Protein AF-A0A938CEK5-F1 (afdb_monomer_lite)

pLDDT: mean 87.14, std 8.1, range [53.53, 96.19]

Radius of gyration: 19.69 Å; chains: 1; bounding box: 46×51×54 Å

Foldseek 3Di:
DDPVVVVVVVVVVLVVLLCVCVVCVDLVVLVVLLVVLVVLLLVLVQCLCCVQQVAHQPLSVLLVLQLVLQLLCCCPVVVDANVVSNVVSVVRSLVVLLVLLLVQVVDPRVSNRVSSNVSNVVSLCCLQPVCVRQVHPVGHPPRDDHCFDQDPNDTQHCPDSSSVSVVSNVVSVVSNVVSVVCCPDPLVVLSNVCNVPVVVSVVVVDPSSVSSSD

Secondary structure (DSSP, 8-state):
--HHHHHHHHHHHHHHHHHHHHH---HHHHHHHHHHHHHHHHHHHHHHIIIII----TTHHHHHHHHHHHHHHHHHTS---HHHHHHHHHHHHHHHHHHHHHHHTTS-HHHHHHHHHHHHHHHHHHHHH-HHHH-GGG--TTPPPPPPEEETTEEE---SHHHHHHHHHHHHHHHHHHHHHHHHSHHHHHHHHHHH-HHHHHHTT--HHHHHH-

Structure (mmCIF, N/CA/C/O backbone):
data_AF-A0A938CEK5-F1
#
_entry.id   AF-A0A938CEK5-F1
#
loop_
_atom_site.group_PDB
_atom_site.id
_atom_site.type_symbol
_atom_site.label_atom_id
_atom_site.label_alt_id
_atom_site.label_comp_id
_atom_site.label_asym_id
_atom_site.label_entity_id
_atom_site.label_seq_id
_atom_site.pdbx_PDB_ins_code
_atom_site.Cartn_x
_atom_site.Cartn_y
_atom_site.Cartn_z
_atom_site.occupancy
_atom_site.B_iso_or_equiv
_atom_site.auth_seq_id
_atom_site.auth_comp_i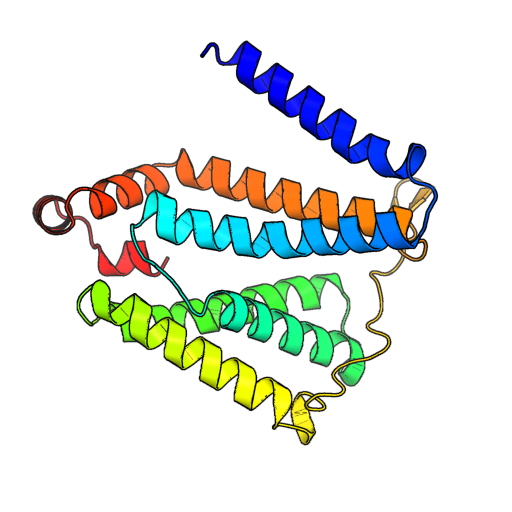d
_atom_site.auth_asym_id
_atom_site.auth_atom_id
_atom_site.pdbx_PDB_model_num
ATOM 1 N N . MET A 1 1 ? 3.282 23.982 16.405 1.00 53.53 1 MET A N 1
ATOM 2 C CA . MET A 1 1 ? 4.095 24.253 15.196 1.00 53.53 1 MET A CA 1
ATOM 3 C C . MET A 1 1 ? 3.208 24.945 14.178 1.00 53.53 1 MET A C 1
ATOM 5 O O . MET A 1 1 ? 2.142 24.415 13.892 1.00 53.53 1 MET A O 1
ATOM 9 N N . SER A 1 2 ? 3.561 26.149 13.719 1.00 61.66 2 SER A N 1
ATOM 10 C CA . SER A 1 2 ? 2.687 26.921 12.825 1.00 61.66 2 SER A CA 1
ATOM 11 C C . SER A 1 2 ? 2.418 26.133 11.537 1.00 61.66 2 SER A C 1
ATOM 13 O O . SER A 1 2 ? 3.322 25.519 10.971 1.00 61.66 2 SER A O 1
ATOM 15 N N . SER A 1 3 ? 1.165 26.125 11.076 1.00 75.69 3 SER A N 1
ATOM 16 C CA . SER A 1 3 ? 0.731 25.399 9.869 1.00 75.69 3 SER A CA 1
ATOM 17 C C . SER A 1 3 ? 1.584 25.728 8.637 1.00 75.69 3 SER A C 1
ATOM 19 O O . SER A 1 3 ? 1.801 24.872 7.784 1.00 75.69 3 SER A O 1
ATOM 21 N N . ARG A 1 4 ? 2.139 26.945 8.592 1.00 77.44 4 ARG A N 1
ATOM 22 C CA . ARG A 1 4 ? 3.068 27.413 7.557 1.00 77.44 4 ARG A CA 1
ATOM 23 C C . ARG A 1 4 ? 4.423 26.701 7.596 1.00 77.44 4 ARG A C 1
ATOM 25 O O . ARG A 1 4 ? 4.908 26.309 6.544 1.00 77.44 4 ARG A O 1
ATOM 32 N N . LEU A 1 5 ? 5.010 26.477 8.776 1.00 82.06 5 LEU A N 1
ATOM 33 C CA . LEU A 1 5 ? 6.286 25.755 8.906 1.00 82.06 5 LEU A CA 1
ATOM 34 C C . LEU A 1 5 ? 6.155 24.291 8.469 1.00 82.06 5 LEU A C 1
ATOM 36 O O . LEU A 1 5 ? 7.034 23.774 7.789 1.00 82.06 5 LEU A O 1
ATOM 40 N N . ALA A 1 6 ? 5.037 23.644 8.808 1.00 81.69 6 AL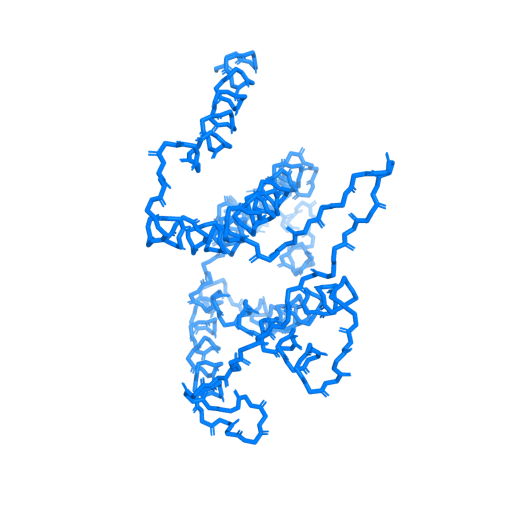A A N 1
ATOM 41 C CA . ALA A 1 6 ? 4.762 22.275 8.374 1.00 81.69 6 ALA A CA 1
ATOM 42 C C . ALA A 1 6 ? 4.580 22.176 6.849 1.00 81.69 6 ALA A C 1
ATOM 44 O O . ALA A 1 6 ? 5.095 21.250 6.228 1.00 81.69 6 ALA A O 1
ATOM 45 N N . LEU A 1 7 ? 3.892 23.151 6.243 1.00 82.25 7 LEU A N 1
ATOM 46 C CA . LEU A 1 7 ? 3.725 23.222 4.791 1.00 82.25 7 LEU A CA 1
ATOM 47 C C . LEU A 1 7 ? 5.073 23.412 4.082 1.00 82.25 7 LEU A C 1
ATOM 49 O O . LEU A 1 7 ? 5.369 22.694 3.133 1.00 82.25 7 LEU A O 1
ATOM 53 N N . ILE A 1 8 ? 5.903 24.340 4.565 1.00 83.75 8 ILE A N 1
ATOM 54 C CA . ILE A 1 8 ? 7.232 24.602 3.996 1.00 83.75 8 ILE A CA 1
ATOM 55 C C . ILE A 1 8 ? 8.107 23.349 4.097 1.00 83.75 8 ILE A C 1
ATOM 57 O O . ILE A 1 8 ? 8.701 22.946 3.102 1.00 83.75 8 ILE A O 1
ATOM 61 N N . ALA A 1 9 ? 8.138 22.688 5.257 1.00 85.12 9 ALA A N 1
ATOM 62 C CA . ALA A 1 9 ? 8.894 21.452 5.435 1.00 85.12 9 ALA A CA 1
ATOM 63 C C . ALA A 1 9 ? 8.427 20.340 4.478 1.00 85.12 9 ALA A C 1
ATOM 65 O O . ALA A 1 9 ? 9.259 19.659 3.884 1.00 85.12 9 ALA A O 1
ATOM 66 N N . ALA A 1 10 ? 7.113 20.189 4.276 1.00 84.06 10 ALA A N 1
ATOM 67 C CA . ALA A 1 10 ? 6.562 19.211 3.340 1.00 84.06 10 ALA A CA 1
ATOM 68 C C . ALA A 1 10 ? 6.955 19.518 1.885 1.00 84.06 10 ALA A C 1
ATOM 70 O O . ALA A 1 10 ? 7.407 18.626 1.174 1.00 84.06 10 ALA A O 1
ATOM 71 N N . VAL A 1 11 ? 6.842 20.778 1.451 1.00 86.25 11 VAL A N 1
ATOM 72 C CA . VAL A 1 11 ? 7.231 21.195 0.093 1.00 86.25 11 VAL A CA 1
ATOM 73 C C . VAL A 1 11 ? 8.727 20.984 -0.138 1.00 86.25 11 VAL A C 1
ATOM 75 O O . VAL A 1 11 ? 9.115 20.455 -1.179 1.00 86.25 11 VAL A O 1
ATOM 78 N N . VAL A 1 12 ? 9.570 21.333 0.837 1.00 88.25 12 VAL A N 1
ATOM 79 C CA . VAL A 1 12 ? 11.018 21.103 0.759 1.00 88.25 12 VAL A CA 1
ATOM 80 C C . VAL A 1 12 ? 11.318 19.609 0.666 1.00 88.25 12 VAL A C 1
ATOM 82 O O . VAL A 1 12 ? 12.044 19.202 -0.235 1.00 88.25 12 VAL A O 1
ATOM 85 N N . ALA A 1 13 ? 10.714 18.777 1.519 1.00 86.50 13 ALA A N 1
ATOM 86 C CA . ALA A 1 13 ? 10.916 17.329 1.488 1.00 86.50 13 ALA A CA 1
ATOM 87 C C . ALA A 1 13 ? 10.522 16.718 0.134 1.00 86.50 13 ALA A C 1
ATOM 89 O O . ALA A 1 13 ? 11.286 15.941 -0.435 1.00 86.50 13 ALA A O 1
ATOM 90 N N . ILE A 1 14 ? 9.371 17.119 -0.418 1.00 87.19 14 ILE A N 1
ATOM 91 C CA . ILE A 1 14 ? 8.911 16.678 -1.742 1.00 87.19 14 ILE A CA 1
ATOM 92 C C . ILE A 1 14 ? 9.913 17.099 -2.817 1.00 87.19 14 ILE A C 1
ATOM 94 O O . ILE A 1 14 ? 10.334 16.277 -3.624 1.00 87.19 14 ILE A O 1
ATOM 98 N N . THR A 1 15 ? 10.343 18.359 -2.809 1.00 85.12 15 THR A N 1
ATOM 99 C CA . THR A 1 15 ? 11.288 18.881 -3.808 1.00 85.12 15 THR A CA 1
ATOM 100 C C . THR A 1 15 ? 12.627 18.141 -3.752 1.00 85.12 15 THR A C 1
ATOM 102 O O . THR A 1 15 ? 13.186 17.779 -4.788 1.00 85.12 15 THR A O 1
ATOM 105 N N . VAL A 1 16 ? 13.112 17.834 -2.546 1.00 87.00 16 VAL A N 1
ATOM 106 C CA . VAL A 1 16 ? 14.323 17.028 -2.354 1.00 87.00 16 VAL A CA 1
ATOM 107 C C . VAL A 1 16 ? 14.124 15.625 -2.931 1.00 87.00 16 VAL A C 1
ATOM 109 O O . VAL A 1 16 ? 14.915 15.209 -3.770 1.00 87.00 16 VAL A O 1
ATOM 112 N N . LEU A 1 17 ? 13.035 14.932 -2.587 1.00 85.75 17 LEU A N 1
ATOM 113 C CA . LEU A 1 17 ? 12.736 13.583 -3.090 1.00 85.75 17 LEU A CA 1
ATOM 114 C C . LEU A 1 17 ? 12.665 13.514 -4.624 1.00 85.75 17 LEU A C 1
ATOM 116 O O . LEU A 1 17 ? 13.231 12.604 -5.224 1.00 85.75 17 LEU A O 1
ATOM 120 N N . TYR A 1 18 ? 12.038 14.493 -5.280 1.00 86.19 18 TYR A N 1
ATOM 121 C CA . TYR A 1 18 ? 11.958 14.527 -6.747 1.00 86.19 18 TYR A CA 1
ATOM 122 C C . TYR A 1 18 ? 13.288 14.851 -7.435 1.00 86.19 18 TYR A C 1
ATOM 124 O O . TYR A 1 18 ? 13.486 14.484 -8.596 1.00 86.19 18 TYR A O 1
ATOM 132 N N . SER A 1 19 ? 14.202 15.528 -6.746 1.00 84.50 19 SER A N 1
ATOM 133 C CA . SER A 1 19 ? 15.513 15.861 -7.305 1.00 84.50 19 SER A CA 1
ATOM 134 C C . SER A 1 19 ? 16.550 14.747 -7.120 1.00 84.50 19 SER A C 1
ATOM 136 O O . SER A 1 19 ? 17.547 14.740 -7.836 1.00 84.50 19 SER A O 1
ATOM 138 N N . LEU A 1 20 ? 16.298 13.755 -6.254 1.00 82.94 20 LEU A N 1
ATOM 139 C CA . LEU A 1 20 ? 17.219 12.637 -5.995 1.00 82.94 20 LEU A CA 1
ATOM 140 C C . LEU A 1 20 ? 17.733 11.921 -7.260 1.00 82.94 20 LEU A C 1
ATOM 142 O O . LEU A 1 20 ? 18.942 11.700 -7.338 1.00 82.94 20 LEU A O 1
ATOM 146 N N . PRO A 1 21 ? 16.908 11.603 -8.281 1.00 82.62 21 PRO A N 1
ATOM 147 C CA . PRO A 1 21 ? 17.407 10.936 -9.484 1.00 82.62 21 PRO A CA 1
ATOM 148 C C . PRO A 1 21 ? 18.397 11.763 -10.305 1.00 82.62 21 PRO A C 1
ATOM 150 O O . PRO A 1 21 ? 19.191 11.190 -11.044 1.00 82.62 21 PRO A O 1
ATOM 153 N N . ALA A 1 22 ? 18.371 13.094 -10.181 1.00 80.94 22 ALA A N 1
ATOM 154 C CA . ALA A 1 22 ? 19.326 13.964 -10.861 1.00 80.94 22 ALA A CA 1
ATOM 155 C C . ALA A 1 22 ? 20.721 13.915 -10.212 1.00 80.94 22 ALA A C 1
ATOM 157 O O . ALA A 1 22 ? 21.718 14.151 -10.888 1.00 80.94 22 ALA A O 1
ATOM 158 N N . PHE A 1 23 ? 20.794 13.589 -8.917 1.00 76.94 23 PHE A N 1
ATOM 159 C CA . PHE A 1 23 ? 22.042 13.530 -8.149 1.00 76.94 23 PHE A CA 1
ATOM 160 C C . PHE A 1 23 ? 22.569 12.103 -7.938 1.00 76.94 23 PHE A C 1
ATOM 162 O O . PHE A 1 23 ? 23.742 11.931 -7.617 1.00 76.94 23 PHE A O 1
ATOM 169 N N . ALA A 1 24 ? 21.730 11.084 -8.137 1.00 69.94 24 ALA A N 1
ATOM 170 C CA . ALA A 1 24 ? 22.085 9.672 -8.031 1.00 69.94 24 ALA A CA 1
ATOM 171 C C . ALA A 1 24 ? 21.931 8.963 -9.394 1.00 69.94 24 ALA A C 1
ATOM 173 O O . ALA A 1 24 ? 20.944 8.257 -9.606 1.00 69.94 24 ALA A O 1
ATOM 174 N N . PRO A 1 25 ? 22.890 9.131 -10.329 1.00 71.31 25 PRO A N 1
ATOM 175 C CA . PRO A 1 25 ? 22.845 8.472 -11.636 1.00 71.31 25 PRO A CA 1
ATOM 176 C C . PRO A 1 25 ? 23.066 6.954 -11.550 1.00 71.31 25 PRO A C 1
ATOM 178 O O . PRO A 1 25 ? 22.816 6.243 -12.522 1.00 71.31 25 PRO A O 1
ATOM 181 N N . ASP A 1 26 ? 23.537 6.457 -10.404 1.00 86.06 26 ASP A N 1
ATOM 182 C CA . ASP A 1 26 ? 23.779 5.041 -10.170 1.00 86.06 26 ASP A CA 1
ATOM 183 C C . ASP A 1 26 ? 22.455 4.233 -10.194 1.00 86.06 26 ASP A C 1
ATOM 185 O O . ASP A 1 26 ? 21.558 4.470 -9.371 1.00 86.06 26 ASP A O 1
ATOM 189 N N . PRO A 1 27 ? 22.303 3.259 -11.117 1.00 85.12 27 PRO A N 1
ATOM 190 C CA . PRO A 1 27 ? 21.077 2.471 -11.239 1.00 85.12 27 PRO A CA 1
ATOM 191 C C . PRO A 1 27 ? 20.736 1.642 -9.996 1.00 85.12 27 PRO A C 1
ATOM 193 O O . PRO A 1 27 ? 19.558 1.380 -9.747 1.00 85.12 27 PRO A O 1
ATOM 196 N N . TYR A 1 28 ? 21.735 1.226 -9.216 1.00 88.50 28 TYR A N 1
ATOM 197 C CA . TYR A 1 28 ? 21.523 0.483 -7.980 1.00 88.50 28 TYR A CA 1
ATOM 198 C C . TYR A 1 28 ? 20.919 1.390 -6.904 1.00 88.50 28 TYR A C 1
ATOM 200 O O . TYR A 1 28 ? 19.914 1.019 -6.297 1.00 88.50 28 TYR A O 1
ATOM 208 N N . VAL A 1 29 ? 21.435 2.611 -6.732 1.00 88.38 29 VAL A N 1
ATOM 209 C CA . VAL A 1 29 ? 20.852 3.589 -5.794 1.00 88.38 29 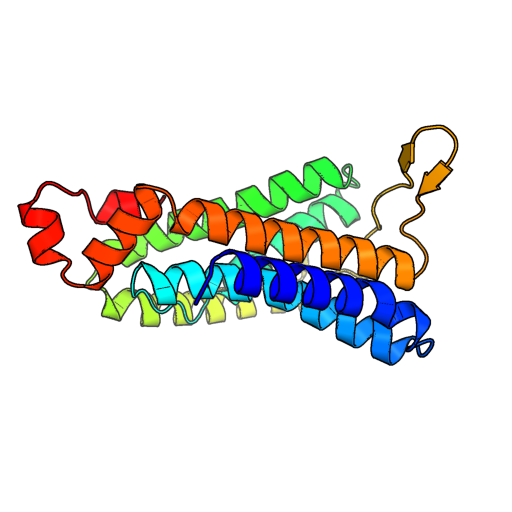VAL A CA 1
ATOM 210 C C . VAL A 1 29 ? 19.402 3.903 -6.167 1.00 88.38 29 VAL A C 1
ATOM 212 O O . VAL A 1 29 ? 18.523 3.877 -5.304 1.00 88.38 29 VAL A O 1
ATOM 215 N N . LEU A 1 30 ? 19.116 4.121 -7.454 1.00 87.69 30 LEU A N 1
ATOM 216 C CA . LEU A 1 30 ? 17.745 4.324 -7.933 1.00 87.69 30 LEU A CA 1
ATOM 217 C C . LEU A 1 30 ? 16.841 3.120 -7.653 1.00 87.69 30 LEU A C 1
ATOM 219 O O . LEU A 1 30 ? 15.693 3.295 -7.248 1.00 87.69 30 LEU A O 1
ATOM 223 N N . HIS A 1 31 ? 17.342 1.899 -7.839 1.00 88.75 31 HIS A N 1
ATOM 224 C CA . HIS A 1 31 ? 16.582 0.691 -7.536 1.00 88.75 31 HIS A CA 1
ATOM 225 C C . HIS A 1 31 ? 16.255 0.576 -6.040 1.00 88.75 31 HIS A C 1
ATOM 227 O O . HIS A 1 31 ? 15.106 0.314 -5.682 1.00 88.75 31 HIS A O 1
ATOM 233 N N . VAL A 1 32 ? 17.225 0.844 -5.163 1.00 91.38 32 VAL A N 1
ATOM 234 C CA . VAL A 1 32 ? 17.012 0.867 -3.708 1.00 91.38 32 VAL A CA 1
ATOM 235 C C . VAL A 1 32 ? 15.974 1.926 -3.324 1.00 91.38 32 VAL A C 1
ATOM 237 O O . VAL A 1 32 ? 15.093 1.654 -2.511 1.00 91.38 32 VAL A O 1
ATOM 240 N N . LEU A 1 33 ? 16.012 3.107 -3.945 1.00 90.56 33 LEU A N 1
ATOM 241 C CA . LEU A 1 33 ? 15.020 4.159 -3.717 1.00 90.56 33 LEU A CA 1
ATOM 242 C C . LEU A 1 33 ? 13.610 3.756 -4.179 1.00 90.56 33 LEU A C 1
ATOM 244 O O . LEU A 1 33 ? 12.631 4.061 -3.495 1.00 90.56 33 LEU A O 1
ATOM 248 N N . VAL A 1 34 ? 13.491 3.045 -5.304 1.00 90.81 34 VAL A N 1
ATOM 249 C CA . VAL A 1 34 ? 12.218 2.462 -5.757 1.00 90.81 34 VAL A CA 1
ATOM 250 C C . VAL A 1 34 ? 11.687 1.465 -4.728 1.00 90.81 34 VAL A C 1
ATOM 252 O O . VAL A 1 34 ? 10.517 1.551 -4.355 1.00 90.81 34 VAL A O 1
ATOM 255 N N . LEU A 1 35 ? 12.532 0.552 -4.239 1.00 92.69 35 LEU A N 1
ATOM 256 C CA . LEU A 1 35 ? 12.149 -0.410 -3.202 1.00 92.69 35 LEU A CA 1
ATOM 257 C C . LEU A 1 35 ? 11.707 0.300 -1.921 1.00 92.69 35 LEU A C 1
ATOM 259 O O . LEU A 1 35 ? 10.672 -0.047 -1.359 1.00 92.69 35 LEU A O 1
ATOM 263 N N . ALA A 1 36 ? 12.434 1.332 -1.492 1.00 93.06 36 ALA A N 1
ATOM 264 C CA . ALA A 1 36 ? 12.055 2.132 -0.334 1.00 93.06 36 ALA A CA 1
ATOM 265 C C . ALA A 1 36 ? 10.657 2.745 -0.512 1.00 93.06 36 ALA A C 1
ATOM 267 O O . ALA A 1 36 ? 9.812 2.602 0.369 1.00 93.06 36 ALA A O 1
ATOM 268 N N . CYS A 1 37 ? 10.370 3.351 -1.669 1.00 92.19 37 CYS A N 1
ATOM 269 C CA . CYS A 1 37 ? 9.046 3.912 -1.953 1.00 92.19 37 CYS A CA 1
ATOM 270 C C . CYS A 1 37 ? 7.948 2.834 -1.987 1.00 92.19 37 CYS A C 1
ATOM 272 O O . CYS A 1 37 ? 6.847 3.075 -1.494 1.00 92.19 37 CYS A O 1
ATOM 274 N N . LEU A 1 38 ? 8.243 1.635 -2.506 1.00 93.31 38 LEU A N 1
ATOM 275 C CA . LEU A 1 38 ? 7.313 0.502 -2.474 1.00 93.31 38 LEU A CA 1
ATOM 276 C C . LEU A 1 38 ? 6.996 0.057 -1.043 1.00 93.31 38 LEU A C 1
ATOM 278 O O . LEU A 1 38 ? 5.834 -0.203 -0.753 1.00 93.31 38 LEU A O 1
ATOM 282 N N . TYR A 1 39 ? 7.987 0.006 -0.147 1.00 94.31 39 TYR A N 1
ATOM 283 C CA . TYR A 1 39 ? 7.784 -0.361 1.260 1.00 94.31 39 TYR A CA 1
ATOM 284 C C . TYR A 1 39 ? 7.110 0.738 2.092 1.00 94.31 39 TYR A C 1
ATOM 286 O O . TYR A 1 39 ? 6.442 0.425 3.078 1.00 94.31 39 TYR A O 1
ATOM 294 N N . VAL A 1 40 ? 7.212 2.011 1.694 1.00 94.44 40 VAL A N 1
ATOM 295 C CA . VAL A 1 40 ? 6.481 3.110 2.349 1.00 94.44 40 VAL A CA 1
ATOM 296 C C . VAL A 1 40 ? 4.968 2.899 2.259 1.00 94.44 40 VAL A C 1
ATOM 298 O O . VAL A 1 40 ? 4.270 3.155 3.232 1.00 94.44 40 VAL A O 1
ATOM 301 N N . ILE A 1 41 ? 4.450 2.383 1.142 1.00 94.19 41 ILE A N 1
ATOM 302 C CA . ILE A 1 41 ? 3.006 2.171 0.939 1.00 94.19 41 ILE A CA 1
ATOM 303 C C . ILE A 1 41 ? 2.386 1.271 2.035 1.00 94.19 41 ILE A C 1
ATOM 305 O O . ILE A 1 41 ? 1.493 1.739 2.746 1.00 94.19 41 ILE A O 1
ATOM 309 N N . PRO A 1 42 ? 2.847 0.020 2.250 1.00 94.50 42 PRO A N 1
ATOM 310 C CA . PRO A 1 42 ? 2.356 -0.808 3.347 1.00 94.50 42 PRO A CA 1
ATOM 311 C C . PRO A 1 42 ? 2.786 -0.277 4.722 1.00 94.50 42 PRO A C 1
ATOM 313 O O . PRO A 1 42 ? 2.061 -0.471 5.690 1.00 94.50 42 PRO A O 1
ATOM 316 N N . ALA A 1 43 ? 3.912 0.433 4.849 1.00 94.88 43 ALA A N 1
ATOM 317 C CA . ALA A 1 43 ? 4.290 1.044 6.127 1.00 94.88 43 ALA A CA 1
ATOM 318 C C . ALA A 1 43 ? 3.291 2.128 6.576 1.00 94.88 43 ALA A C 1
ATOM 320 O O . ALA A 1 43 ? 2.960 2.207 7.757 1.00 94.88 43 ALA A O 1
ATOM 321 N N . VAL A 1 44 ? 2.768 2.926 5.641 1.00 94.50 44 VAL A N 1
ATOM 322 C CA . VAL A 1 44 ? 1.695 3.903 5.883 1.00 94.50 44 VAL A CA 1
ATOM 323 C C . VAL A 1 44 ? 0.402 3.176 6.274 1.00 94.50 44 VAL A C 1
ATOM 325 O O . VAL A 1 44 ? -0.222 3.527 7.271 1.00 94.50 44 VAL A O 1
ATOM 328 N N . GLY A 1 45 ? 0.039 2.092 5.580 1.00 92.94 45 GLY A N 1
ATOM 329 C CA . GLY A 1 45 ? -1.099 1.248 5.973 1.00 92.94 45 GLY A CA 1
ATOM 330 C C . GLY A 1 45 ? -0.970 0.692 7.399 1.00 92.94 45 GLY A C 1
ATOM 331 O O . GLY A 1 45 ? -1.895 0.802 8.207 1.00 92.94 45 GLY A O 1
ATOM 332 N N . LEU A 1 46 ? 0.206 0.170 7.749 1.00 93.62 46 LEU A N 1
ATOM 333 C CA . LEU A 1 46 ? 0.505 -0.320 9.092 1.00 93.62 46 LEU A CA 1
ATOM 334 C C . LEU A 1 46 ? 0.469 0.803 10.135 1.00 93.62 46 LEU A C 1
ATOM 336 O O . LEU A 1 46 ? -0.053 0.598 11.230 1.00 93.62 46 LEU A O 1
ATOM 340 N N . ASN A 1 47 ? 0.986 1.988 9.806 1.00 93.75 47 ASN A N 1
ATOM 341 C CA . ASN A 1 47 ? 0.919 3.161 10.672 1.00 93.75 47 ASN A CA 1
ATOM 342 C C . ASN A 1 47 ? -0.530 3.597 10.921 1.00 93.75 47 ASN A C 1
ATOM 344 O O . ASN A 1 47 ? -0.855 3.987 12.039 1.00 93.75 47 ASN A O 1
ATOM 348 N N . LEU A 1 48 ? -1.416 3.489 9.929 1.00 91.75 48 LEU A N 1
ATOM 349 C CA . LEU A 1 48 ? -2.834 3.770 10.130 1.00 91.75 48 LEU A CA 1
ATOM 350 C C . LEU A 1 48 ? -3.448 2.817 11.172 1.00 91.75 48 LEU A C 1
ATOM 352 O O . LEU A 1 48 ? -4.094 3.266 12.119 1.00 91.75 48 LEU A O 1
ATOM 356 N N . MET A 1 49 ? -3.178 1.512 11.057 1.00 90.25 49 MET A N 1
ATOM 357 C CA . MET A 1 49 ? -3.672 0.511 12.014 1.00 90.25 49 MET A CA 1
ATOM 358 C C . MET A 1 49 ? -3.059 0.703 13.409 1.00 90.25 49 MET A C 1
ATOM 360 O O . MET A 1 49 ? -3.761 0.907 14.398 1.00 90.25 49 MET A O 1
ATOM 364 N N . LEU A 1 50 ? -1.733 0.707 13.508 1.00 91.12 50 LEU A N 1
ATOM 365 C CA . LEU A 1 50 ? -1.043 0.777 14.792 1.00 91.12 50 LEU A CA 1
ATOM 366 C C . LEU A 1 50 ? -1.207 2.147 15.462 1.00 91.12 50 LEU A C 1
ATOM 368 O O . LEU A 1 50 ? -1.494 2.249 16.656 1.00 91.12 50 LEU A O 1
ATOM 372 N N . GLY A 1 51 ? -1.012 3.207 14.683 1.00 88.75 51 GLY A N 1
ATOM 373 C CA . GLY A 1 51 ? -0.971 4.586 15.146 1.00 88.75 51 GLY A CA 1
ATOM 374 C C . GLY A 1 51 ? -2.343 5.175 15.453 1.00 88.75 51 GLY A C 1
ATOM 375 O O . GLY A 1 51 ? -2.426 6.056 16.306 1.00 88.75 51 GLY A O 1
ATOM 376 N N . TYR A 1 52 ? -3.426 4.696 14.837 1.00 88.69 52 TYR A N 1
ATOM 377 C CA . TYR A 1 52 ? -4.750 5.290 15.053 1.00 88.69 52 TYR A CA 1
ATOM 378 C C . TYR A 1 52 ? -5.759 4.332 15.659 1.00 88.69 52 TYR A C 1
ATOM 380 O O . TYR A 1 52 ? -6.548 4.793 16.469 1.00 88.69 52 TYR A O 1
ATOM 388 N N . THR A 1 53 ? -5.707 3.028 15.375 1.00 86.25 53 THR A N 1
ATOM 389 C CA . THR A 1 53 ? -6.644 2.057 15.975 1.00 86.25 53 THR A CA 1
ATOM 390 C C . THR A 1 53 ? -6.053 1.308 17.171 1.00 86.25 53 THR A C 1
ATOM 392 O O . THR A 1 53 ? -6.794 0.748 17.976 1.00 86.25 53 THR A O 1
ATOM 395 N N . GLY A 1 54 ? -4.721 1.311 17.319 1.00 86.88 54 GLY A N 1
ATOM 396 C CA . GLY A 1 54 ? -4.011 0.557 18.357 1.00 86.88 54 GLY A CA 1
ATOM 397 C C . GLY A 1 54 ? -3.864 -0.935 18.041 1.00 86.88 54 GLY A C 1
ATOM 398 O O . GLY A 1 54 ? -3.431 -1.701 18.902 1.00 86.88 54 GLY A O 1
ATOM 399 N N . LEU A 1 55 ? -4.213 -1.360 16.823 1.00 88.56 55 LEU A N 1
ATOM 400 C CA . LEU A 1 55 ? -4.087 -2.745 16.380 1.00 88.56 55 LEU A CA 1
ATOM 401 C C . LEU A 1 55 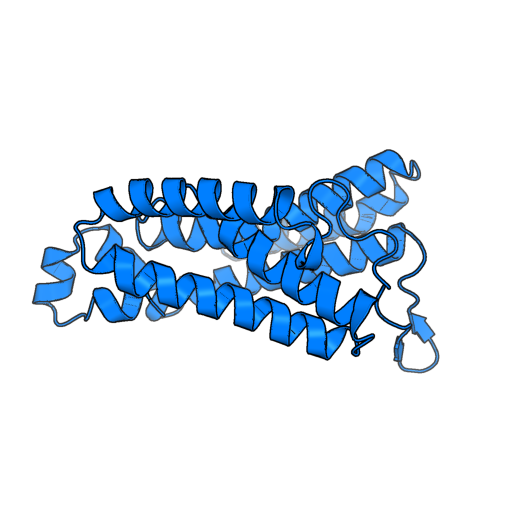? -2.693 -3.004 15.809 1.00 88.56 55 LEU A C 1
ATOM 403 O O . LEU A 1 55 ? -2.283 -2.404 14.817 1.00 88.56 55 LEU A O 1
ATOM 407 N N . VAL A 1 56 ? -1.978 -3.955 16.406 1.00 90.00 56 VAL A N 1
ATOM 408 C CA . VAL A 1 56 ? -0.688 -4.426 15.891 1.00 90.00 56 VAL A CA 1
ATOM 409 C C . VAL A 1 56 ? -0.939 -5.567 14.903 1.00 90.00 56 VAL A C 1
ATOM 411 O O . VAL A 1 56 ? -1.389 -6.638 15.304 1.00 90.00 56 VAL A O 1
ATOM 414 N N . SER A 1 57 ? -0.636 -5.356 13.619 1.00 90.81 57 SER A N 1
ATOM 415 C CA . SER A 1 57 ? -0.680 -6.403 12.587 1.00 90.81 57 SER A CA 1
ATOM 416 C C . SER A 1 57 ? 0.730 -6.889 12.256 1.00 90.81 57 SER A C 1
ATOM 418 O O . SER A 1 57 ? 1.467 -6.194 11.558 1.00 90.81 57 SER A O 1
ATOM 420 N N . LEU A 1 58 ? 1.093 -8.102 12.680 1.00 91.31 58 LEU A N 1
ATOM 421 C CA . LEU A 1 58 ? 2.403 -8.689 12.356 1.00 91.31 58 LEU A CA 1
ATOM 422 C C . LEU A 1 58 ? 2.448 -9.333 10.961 1.00 91.31 58 LEU A C 1
ATOM 424 O O . LEU A 1 58 ? 3.521 -9.520 10.400 1.00 91.31 58 LEU A O 1
ATOM 428 N N . GLY A 1 59 ? 1.289 -9.625 10.369 1.00 90.94 59 GLY A N 1
ATOM 429 C CA . GLY A 1 59 ? 1.171 -10.199 9.023 1.00 90.94 59 GLY A CA 1
ATOM 430 C C . GLY A 1 59 ? 0.925 -9.188 7.912 1.00 90.94 59 GLY A C 1
ATOM 431 O O . GLY A 1 59 ? 0.404 -9.573 6.871 1.00 90.94 59 GLY A O 1
ATOM 432 N N . HIS A 1 60 ? 1.228 -7.901 8.118 1.00 93.56 60 HIS A N 1
ATOM 433 C CA . HIS A 1 60 ? 0.789 -6.840 7.201 1.00 93.56 60 HIS A CA 1
ATOM 434 C C . HIS A 1 60 ? 1.283 -7.051 5.756 1.00 93.56 60 HIS A C 1
ATOM 436 O O . HIS A 1 60 ? 0.530 -6.881 4.798 1.00 93.56 60 HIS A O 1
ATOM 442 N N . MET A 1 61 ? 2.521 -7.532 5.605 1.00 93.94 61 MET A N 1
ATOM 443 C CA . MET A 1 61 ? 3.096 -7.872 4.300 1.00 93.94 61 MET A CA 1
ATOM 444 C C . MET A 1 61 ? 2.403 -9.055 3.613 1.00 93.94 61 MET A C 1
ATOM 446 O O . MET A 1 61 ? 2.452 -9.145 2.392 1.00 93.94 61 MET A O 1
ATOM 450 N N . GLY A 1 62 ? 1.713 -9.927 4.356 1.00 94.25 62 GLY A N 1
ATOM 451 C CA . GLY A 1 62 ? 0.893 -10.990 3.775 1.00 94.25 62 GLY A CA 1
ATOM 452 C C . GLY A 1 62 ? -0.255 -10.423 2.937 1.00 94.25 62 GLY A C 1
ATOM 453 O O . GLY A 1 62 ? -0.458 -10.860 1.808 1.00 94.25 62 GLY A O 1
ATOM 454 N N . PHE A 1 63 ? -0.945 -9.388 3.433 1.00 93.81 63 PHE A N 1
ATOM 455 C CA . PHE A 1 63 ? -2.027 -8.718 2.695 1.00 93.81 63 PHE A CA 1
ATOM 456 C C . PHE A 1 63 ? -1.504 -7.980 1.461 1.00 93.81 63 PHE A C 1
ATOM 458 O O . PHE A 1 63 ? -2.083 -8.092 0.382 1.00 93.81 63 PHE A O 1
ATOM 465 N N . ALA A 1 64 ? -0.375 -7.276 1.604 1.00 94.31 64 ALA A N 1
ATOM 466 C CA . ALA A 1 64 ? 0.305 -6.649 0.472 1.00 94.31 64 ALA A CA 1
ATOM 467 C C . ALA A 1 64 ? 0.721 -7.695 -0.581 1.00 94.31 64 ALA A C 1
ATOM 469 O O . ALA A 1 64 ? 0.569 -7.465 -1.780 1.00 94.31 64 ALA A O 1
ATOM 470 N N . GLY A 1 65 ? 1.172 -8.870 -0.130 1.00 94.12 65 GLY A N 1
ATOM 471 C CA . GLY A 1 65 ? 1.497 -10.012 -0.978 1.00 94.12 65 GLY A CA 1
ATOM 472 C C . GLY A 1 65 ? 0.297 -10.525 -1.774 1.00 94.12 65 GLY A C 1
ATOM 473 O O . GLY A 1 65 ? 0.430 -10.732 -2.975 1.00 94.12 65 GLY A O 1
ATOM 474 N N . VAL A 1 66 ? -0.888 -10.652 -1.160 1.00 95.62 66 VAL A N 1
ATOM 475 C CA . VAL A 1 66 ? -2.115 -11.062 -1.876 1.00 95.62 66 VAL A CA 1
ATOM 476 C C . VAL A 1 66 ? -2.389 -10.135 -3.064 1.00 95.62 66 VAL A C 1
ATOM 478 O O . VAL A 1 66 ? -2.594 -10.610 -4.181 1.00 95.62 66 VAL A O 1
ATOM 481 N N . GLY A 1 67 ? -2.330 -8.817 -2.853 1.00 94.75 67 GLY A N 1
ATOM 482 C CA . GLY A 1 67 ? -2.489 -7.841 -3.933 1.00 94.75 67 GLY A CA 1
ATOM 483 C C . GLY A 1 67 ? -1.396 -7.960 -4.997 1.00 94.75 67 GLY A C 1
ATOM 484 O O . GLY A 1 67 ? -1.695 -7.966 -6.191 1.00 94.75 67 GLY A O 1
ATOM 485 N N . ALA A 1 68 ? -0.137 -8.115 -4.581 1.00 93.56 68 ALA A N 1
ATOM 486 C CA . ALA A 1 68 ? 0.996 -8.255 -5.492 1.00 93.56 68 ALA A CA 1
ATOM 487 C C . ALA A 1 68 ? 0.871 -9.488 -6.403 1.00 93.56 68 ALA A C 1
ATOM 489 O O . ALA A 1 68 ? 1.055 -9.362 -7.613 1.00 93.56 68 ALA A O 1
ATOM 490 N N . TYR A 1 69 ? 0.503 -10.652 -5.856 1.00 94.31 69 TYR A N 1
ATOM 491 C CA . TYR A 1 69 ? 0.324 -11.880 -6.636 1.00 94.31 69 TYR A CA 1
ATOM 492 C C . TYR A 1 69 ? -0.890 -11.810 -7.561 1.00 94.31 69 TYR A C 1
ATOM 494 O O . TYR A 1 69 ? -0.770 -12.156 -8.733 1.00 94.31 69 TYR A O 1
ATOM 502 N N . VAL A 1 70 ? -2.029 -11.286 -7.090 1.00 94.62 70 VAL A N 1
ATOM 503 C CA . VAL A 1 70 ? -3.193 -11.048 -7.963 1.00 94.62 70 VAL A CA 1
ATOM 504 C C . VAL A 1 70 ? -2.818 -10.109 -9.112 1.00 94.62 70 VAL A C 1
ATOM 506 O O . VAL A 1 70 ? -3.147 -10.378 -10.266 1.00 94.62 70 VAL A O 1
ATOM 509 N N . GLY A 1 71 ? -2.077 -9.038 -8.821 1.00 93.69 71 GLY A N 1
ATOM 510 C CA . GLY A 1 71 ? -1.581 -8.112 -9.832 1.00 93.69 71 GLY A CA 1
ATOM 511 C C . GLY A 1 71 ? -0.631 -8.771 -10.836 1.00 93.69 71 GLY A C 1
ATOM 512 O O . GLY A 1 71 ? -0.767 -8.556 -12.040 1.00 93.69 71 GLY A O 1
ATOM 513 N N . ALA A 1 72 ? 0.301 -9.597 -10.357 1.00 92.69 72 ALA A N 1
ATOM 514 C CA . ALA A 1 72 ? 1.255 -10.316 -11.194 1.00 92.69 72 ALA A CA 1
ATOM 515 C C . ALA A 1 72 ? 0.555 -11.304 -12.139 1.00 92.69 72 ALA A C 1
ATOM 517 O O . ALA A 1 72 ? 0.802 -11.258 -13.342 1.00 92.69 72 ALA A O 1
ATOM 518 N N . ILE A 1 73 ? -0.378 -12.113 -11.630 1.00 92.69 73 ILE A N 1
ATOM 519 C CA . ILE A 1 73 ? -1.164 -13.072 -12.424 1.00 92.69 73 ILE A CA 1
ATOM 520 C C . ILE A 1 73 ? -1.979 -12.339 -13.500 1.00 92.69 73 ILE A C 1
ATOM 522 O O . ILE A 1 73 ? -1.936 -12.686 -14.683 1.00 92.69 73 ILE A O 1
ATOM 526 N N . LEU A 1 74 ? -2.681 -11.264 -13.126 1.00 93.50 74 LEU A N 1
ATOM 527 C CA . LEU A 1 74 ? -3.501 -10.492 -14.064 1.00 93.50 74 LEU A CA 1
ATOM 528 C C . LEU A 1 74 ? -2.670 -9.797 -15.156 1.00 93.50 74 LEU A C 1
ATOM 530 O O . LEU A 1 74 ? -3.135 -9.655 -16.288 1.00 93.50 74 LEU A O 1
ATOM 534 N N . LEU A 1 75 ? -1.449 -9.356 -14.843 1.00 92.75 75 LEU A N 1
ATOM 535 C CA . LEU A 1 75 ? -0.564 -8.702 -15.809 1.00 92.75 75 LEU A CA 1
ATOM 536 C C . LEU A 1 75 ? 0.200 -9.683 -16.698 1.00 92.75 75 LEU A C 1
ATOM 538 O O . LEU A 1 75 ? 0.407 -9.388 -17.874 1.00 92.75 75 LEU A O 1
ATOM 542 N N . VAL A 1 76 ? 0.648 -10.810 -16.149 1.00 90.62 76 VAL A N 1
ATOM 543 C CA . VAL A 1 76 ? 1.526 -11.750 -16.853 1.00 90.62 76 VAL A CA 1
ATOM 544 C C . VAL A 1 76 ? 0.719 -12.804 -17.601 1.00 90.62 76 VAL A C 1
ATOM 546 O O . VAL A 1 76 ? 0.942 -12.994 -18.798 1.00 90.62 76 VAL A O 1
ATOM 549 N N . ASP A 1 77 ? -0.237 -13.447 -16.932 1.00 88.12 77 ASP A N 1
ATOM 550 C CA . ASP A 1 77 ? -0.976 -14.576 -17.501 1.00 88.12 77 ASP A CA 1
ATOM 551 C C . ASP A 1 77 ? -2.192 -14.085 -18.295 1.00 88.12 77 ASP A C 1
ATOM 553 O O . ASP A 1 77 ? -2.366 -14.436 -19.461 1.00 88.12 77 ASP A O 1
ATOM 557 N N . VAL A 1 78 ? -2.995 -13.197 -17.697 1.00 87.88 78 VAL A N 1
ATOM 558 C CA . VAL A 1 78 ? -4.215 -12.656 -18.332 1.00 87.88 78 VAL A CA 1
ATOM 559 C C . VAL A 1 78 ? -3.905 -11.494 -19.287 1.00 87.88 78 VAL A C 1
ATOM 561 O O . VAL A 1 78 ? -4.693 -11.196 -20.183 1.00 87.88 78 VAL A O 1
ATOM 564 N N . LYS A 1 79 ? -2.743 -10.841 -19.133 1.00 86.00 79 LYS A N 1
ATOM 565 C CA . LYS A 1 79 ? -2.318 -9.662 -19.917 1.00 86.00 79 LYS A CA 1
ATOM 566 C C . LYS A 1 79 ? -3.334 -8.513 -19.880 1.00 86.00 79 LYS A C 1
ATOM 568 O O . LYS A 1 79 ? -3.499 -7.771 -20.853 1.00 86.00 79 LYS A O 1
ATOM 573 N N . HIS A 1 80 ? -4.008 -8.353 -18.743 1.00 87.06 80 HIS A N 1
ATOM 574 C CA . HIS A 1 80 ? -4.982 -7.292 -18.524 1.00 87.06 80 HIS A CA 1
ATOM 575 C C . HIS A 1 80 ? -4.291 -5.914 -18.460 1.00 87.06 80 HIS A C 1
ATOM 577 O O . HIS A 1 80 ? -3.107 -5.789 -18.146 1.00 87.06 80 HIS A O 1
ATOM 583 N N . GLY A 1 81 ? -5.023 -4.840 -18.770 1.00 87.81 81 GLY A N 1
ATOM 584 C CA . GLY A 1 81 ? -4.508 -3.471 -18.680 1.00 87.81 81 GLY A CA 1
ATOM 585 C C . GLY A 1 81 ? -4.074 -3.069 -17.261 1.00 87.81 81 GLY A C 1
ATOM 586 O O . GLY A 1 81 ? -4.823 -3.264 -16.307 1.00 87.81 81 GLY A O 1
ATOM 587 N N . PHE A 1 82 ? -2.905 -2.423 -17.154 1.00 87.56 82 PHE A N 1
ATOM 588 C CA . PHE A 1 82 ? -2.245 -2.063 -15.888 1.00 87.56 82 PHE A CA 1
ATOM 589 C C . PHE A 1 82 ? -3.134 -1.338 -14.876 1.00 87.56 82 PHE A C 1
ATOM 591 O O . PHE A 1 82 ? -3.161 -1.715 -13.710 1.00 87.56 82 PHE A O 1
ATOM 598 N N . TRP A 1 83 ? -3.891 -0.330 -15.310 1.00 89.12 83 TRP A N 1
ATOM 599 C CA . TRP A 1 83 ? -4.728 0.471 -14.411 1.00 89.12 83 TRP A CA 1
ATOM 600 C C . TRP A 1 83 ? -5.879 -0.325 -13.795 1.00 89.12 83 TRP A C 1
ATOM 602 O O . TRP A 1 83 ? -6.166 -0.181 -12.609 1.00 89.12 83 TRP A O 1
ATOM 612 N N . VAL A 1 84 ? -6.503 -1.204 -14.583 1.00 90.94 84 VAL A N 1
ATOM 613 C CA . VAL A 1 84 ? -7.573 -2.081 -14.089 1.00 90.94 84 VAL A CA 1
ATOM 614 C C . VAL A 1 84 ? -6.988 -3.125 -13.146 1.00 90.94 84 VAL A C 1
ATOM 616 O O . VAL A 1 84 ? -7.537 -3.357 -12.073 1.00 90.94 84 VAL A O 1
ATOM 619 N N . THR A 1 85 ? -5.832 -3.694 -13.495 1.00 93.12 85 THR A N 1
ATOM 620 C CA . THR A 1 85 ? -5.134 -4.637 -12.623 1.00 93.12 85 THR A CA 1
ATOM 621 C C . THR A 1 85 ? -4.738 -4.007 -11.293 1.00 93.12 85 THR A C 1
ATOM 623 O O . THR A 1 85 ? -4.921 -4.639 -10.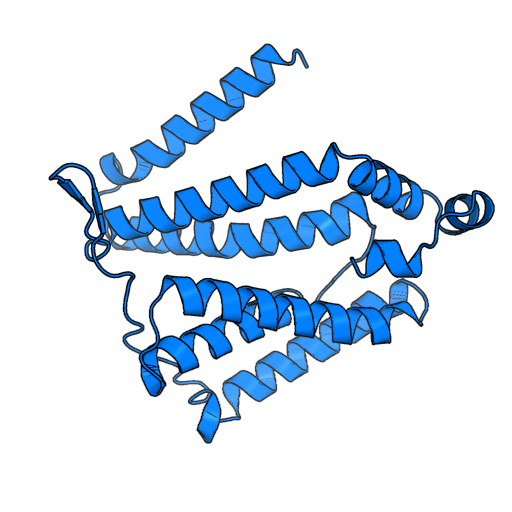261 1.00 93.12 85 THR A O 1
ATOM 626 N N . LEU A 1 86 ? -4.250 -2.763 -11.289 1.00 92.06 86 LEU A N 1
ATOM 627 C CA . LEU A 1 86 ? -3.910 -2.046 -10.060 1.00 92.06 86 LEU A CA 1
ATOM 628 C C . LEU A 1 86 ? -5.132 -1.919 -9.137 1.00 92.06 86 LEU A C 1
ATOM 630 O O . LEU A 1 86 ? -5.026 -2.185 -7.939 1.00 92.06 86 LEU A O 1
ATOM 634 N N . LEU A 1 87 ? -6.298 -1.573 -9.691 1.00 94.31 87 LEU A N 1
ATOM 635 C CA . LEU A 1 87 ? -7.536 -1.479 -8.920 1.00 94.31 87 LEU A CA 1
ATOM 636 C C . LEU A 1 87 ? -7.952 -2.848 -8.367 1.00 94.31 87 LEU A C 1
ATOM 638 O O . LEU A 1 87 ? -8.204 -2.968 -7.172 1.00 94.31 87 LEU A O 1
ATOM 642 N N . LEU A 1 88 ? -7.968 -3.888 -9.204 1.00 95.50 88 LEU A N 1
ATOM 643 C CA . LEU A 1 88 ? -8.350 -5.244 -8.793 1.00 95.50 88 LEU A CA 1
ATOM 644 C C . LEU A 1 88 ? -7.391 -5.838 -7.752 1.00 95.50 88 LEU A C 1
ATOM 646 O O . LEU A 1 88 ? -7.847 -6.456 -6.795 1.00 95.50 88 LEU A O 1
ATOM 650 N N . ALA A 1 89 ? -6.086 -5.607 -7.895 1.00 94.75 89 ALA A N 1
ATOM 651 C CA . ALA A 1 89 ? -5.069 -5.990 -6.918 1.00 94.75 89 ALA A CA 1
ATOM 652 C C . ALA A 1 89 ? -5.248 -5.261 -5.577 1.00 94.75 89 ALA A C 1
ATOM 654 O O . ALA A 1 89 ? -5.089 -5.850 -4.510 1.00 94.75 89 ALA A O 1
ATOM 655 N N . THR A 1 90 ? -5.616 -3.978 -5.614 1.00 93.81 90 THR A N 1
ATOM 656 C CA . THR A 1 90 ? -5.905 -3.214 -4.392 1.00 93.81 90 THR A CA 1
ATOM 657 C C . THR A 1 90 ? -7.172 -3.737 -3.711 1.00 93.81 90 THR A C 1
ATOM 659 O O . THR A 1 90 ? -7.188 -3.937 -2.497 1.00 93.81 90 THR A O 1
ATOM 662 N N . LEU A 1 91 ? -8.223 -4.018 -4.489 1.00 95.94 91 LEU A N 1
ATOM 663 C CA . LEU A 1 91 ? -9.478 -4.570 -3.979 1.00 95.94 91 LEU A CA 1
ATOM 664 C C . LEU A 1 91 ? -9.307 -5.986 -3.423 1.00 95.94 91 LEU A C 1
ATOM 666 O O . LEU A 1 91 ? -9.918 -6.299 -2.407 1.00 95.94 91 LEU A O 1
ATOM 670 N N . SER A 1 92 ? -8.467 -6.831 -4.026 1.00 96.19 92 SER A N 1
ATOM 671 C CA . SER A 1 92 ? -8.209 -8.182 -3.518 1.00 96.19 92 SER A CA 1
ATOM 672 C C . SER A 1 92 ? -7.442 -8.160 -2.194 1.00 96.19 92 SER A C 1
ATOM 674 O O . SER A 1 92 ? -7.802 -8.894 -1.273 1.00 96.19 92 SER A O 1
ATOM 676 N N . ALA A 1 93 ? -6.448 -7.276 -2.054 1.00 94.88 93 ALA A N 1
ATOM 677 C CA . ALA A 1 93 ? -5.756 -7.056 -0.785 1.00 94.88 93 ALA A CA 1
ATOM 678 C C . ALA A 1 93 ? -6.714 -6.524 0.294 1.00 94.88 93 ALA A C 1
ATOM 680 O O . ALA A 1 93 ? -6.720 -7.034 1.415 1.00 94.88 93 ALA A O 1
ATOM 681 N N . GLY A 1 94 ? -7.564 -5.550 -0.053 1.00 93.38 94 GLY A N 1
ATOM 682 C CA . GLY A 1 94 ? -8.589 -5.011 0.844 1.00 93.38 94 GLY A CA 1
ATOM 683 C C . GLY A 1 94 ? -9.626 -6.059 1.254 1.00 93.38 94 GLY A C 1
ATOM 684 O O . GLY A 1 94 ? -9.960 -6.163 2.429 1.00 93.38 94 GLY A O 1
ATOM 685 N N . PHE A 1 95 ? -10.075 -6.897 0.319 1.00 94.88 95 PHE A N 1
ATOM 686 C CA . PHE A 1 95 ? -10.996 -7.998 0.592 1.00 94.88 95 PHE A CA 1
ATOM 687 C C . PHE A 1 95 ? -10.379 -9.044 1.527 1.00 94.88 95 PHE A C 1
ATOM 689 O O . PHE A 1 95 ? -11.014 -9.444 2.501 1.00 94.88 95 PHE A O 1
ATOM 696 N N . ALA A 1 96 ? -9.126 -9.445 1.288 1.00 93.50 96 ALA A N 1
ATOM 697 C CA . ALA A 1 96 ? -8.404 -10.344 2.184 1.00 93.50 96 ALA A CA 1
ATOM 698 C C . ALA A 1 96 ? -8.234 -9.728 3.584 1.00 93.50 96 ALA A C 1
ATOM 700 O O . ALA A 1 96 ? -8.452 -10.406 4.589 1.00 93.50 96 ALA A O 1
ATOM 701 N N . GLY A 1 97 ? -7.908 -8.434 3.650 1.00 91.69 97 GLY A N 1
ATOM 702 C CA . GLY A 1 97 ? -7.828 -7.671 4.893 1.00 91.69 97 GLY A CA 1
ATOM 703 C C . GLY A 1 97 ? -9.158 -7.621 5.646 1.00 91.69 97 GLY A C 1
ATOM 704 O O . GLY A 1 97 ? -9.185 -7.903 6.840 1.00 91.69 97 GLY A O 1
ATOM 705 N N . ALA A 1 98 ? -10.265 -7.343 4.958 1.00 90.88 98 ALA A N 1
ATOM 706 C CA . ALA A 1 98 ? -11.602 -7.303 5.544 1.00 90.88 98 ALA A CA 1
ATOM 707 C C . ALA A 1 98 ? -12.058 -8.685 6.031 1.00 90.88 98 ALA A C 1
ATOM 709 O O . ALA A 1 98 ? -12.615 -8.798 7.121 1.00 90.88 98 ALA A O 1
ATOM 710 N N . LEU A 1 99 ? -11.782 -9.745 5.264 1.00 91.19 99 LEU A N 1
ATOM 711 C CA . LEU A 1 99 ? -12.113 -11.120 5.633 1.00 91.19 99 LEU A CA 1
ATOM 712 C C . LEU A 1 99 ? -11.364 -11.546 6.900 1.00 91.19 99 LEU A C 1
ATOM 714 O O . LEU A 1 99 ? -11.980 -11.995 7.867 1.00 91.19 99 LEU A O 1
ATOM 718 N N . VAL A 1 100 ? -10.041 -11.365 6.921 1.00 89.50 100 VAL A N 1
ATOM 719 C CA . VAL A 1 100 ? -9.219 -11.697 8.092 1.00 89.50 100 VAL A CA 1
ATOM 720 C C . VAL A 1 100 ? -9.572 -10.782 9.263 1.00 89.50 100 VAL A C 1
ATOM 722 O O . VAL A 1 100 ? -9.750 -11.263 10.376 1.00 89.50 100 VAL A O 1
ATOM 725 N N . GLY A 1 101 ? -9.760 -9.484 9.026 1.00 88.00 101 GLY A N 1
ATOM 726 C CA . GLY A 1 101 ? -10.185 -8.514 10.032 1.00 88.00 101 GLY A CA 1
ATOM 727 C C . GLY A 1 101 ? -11.504 -8.903 10.696 1.00 88.00 101 GLY A C 1
ATOM 728 O O . GLY A 1 101 ? -11.572 -8.962 11.921 1.00 88.00 101 GLY A O 1
ATOM 729 N N . ALA A 1 102 ? -12.522 -9.266 9.916 1.00 87.50 102 ALA A N 1
ATOM 730 C CA . ALA A 1 102 ? -13.825 -9.689 10.427 1.00 87.50 102 ALA A CA 1
ATOM 731 C C . ALA A 1 102 ? -13.754 -10.962 11.286 1.00 87.50 102 ALA A C 1
ATOM 733 O O . ALA A 1 102 ? -14.522 -11.104 12.240 1.00 87.50 102 ALA A O 1
ATOM 734 N N . ILE A 1 103 ? -12.837 -11.883 10.976 1.00 85.69 103 ILE A N 1
ATOM 735 C CA . ILE A 1 103 ? -12.612 -13.096 11.774 1.00 85.69 103 ILE A CA 1
ATOM 736 C C . ILE A 1 103 ? -11.840 -12.753 13.055 1.00 85.69 103 ILE A C 1
ATOM 738 O O . ILE A 1 103 ? -12.250 -13.138 14.149 1.00 85.69 103 ILE A O 1
ATOM 742 N N . CYS A 1 104 ? -10.744 -12.004 12.936 1.00 83.00 104 CYS A N 1
ATOM 743 C CA . CYS A 1 104 ? -9.828 -11.712 14.037 1.00 83.00 104 CYS A CA 1
ATOM 744 C C . CYS A 1 104 ? -10.431 -10.783 15.090 1.00 83.00 104 CYS A C 1
ATOM 746 O O . CYS A 1 104 ? -10.215 -10.982 16.283 1.00 83.00 104 CYS A O 1
ATOM 748 N N . LEU A 1 105 ? -11.183 -9.767 14.663 1.00 79.19 105 LEU A N 1
ATOM 749 C CA . LEU A 1 105 ? -11.728 -8.740 15.551 1.00 79.19 105 LEU A CA 1
ATOM 750 C C . LEU A 1 105 ? -12.907 -9.237 16.396 1.00 79.19 105 LEU A C 1
ATOM 752 O O . LEU A 1 105 ? -13.310 -8.559 17.337 1.00 79.19 105 LEU A O 1
ATOM 756 N N . ARG A 1 106 ? -13.436 -10.439 16.114 1.00 76.56 106 ARG A N 1
ATOM 757 C CA . ARG A 1 106 ? -14.384 -11.127 17.011 1.00 76.56 106 ARG A CA 1
ATOM 758 C C . ARG A 1 106 ? -13.728 -11.570 18.320 1.00 76.56 106 ARG A C 1
ATOM 760 O O . ARG A 1 106 ? -14.429 -11.796 19.303 1.00 76.56 106 ARG A O 1
ATOM 767 N N . PHE A 1 107 ? -12.402 -11.680 18.342 1.00 69.25 107 PHE A N 1
ATOM 768 C CA . PHE A 1 107 ? -11.615 -12.023 19.520 1.00 69.25 107 PHE A CA 1
ATOM 769 C C . PHE A 1 107 ? -11.004 -10.763 20.153 1.00 69.25 107 PHE A C 1
ATOM 771 O O . PHE A 1 107 ? -10.960 -9.695 19.546 1.00 69.25 107 PHE A O 1
ATOM 778 N N . ARG A 1 108 ? -10.527 -10.861 21.404 1.00 72.56 108 ARG A N 1
ATOM 779 C CA . ARG A 1 108 ? -9.881 -9.726 22.098 1.00 72.56 108 ARG A CA 1
ATOM 780 C C . ARG A 1 108 ? -8.711 -9.175 21.269 1.00 72.56 108 ARG A C 1
ATOM 782 O O . ARG A 1 108 ? -7.983 -9.943 20.651 1.00 72.56 108 ARG A O 1
ATOM 789 N N . THR A 1 109 ? -8.463 -7.869 21.360 1.00 70.94 109 THR A N 1
ATOM 790 C CA . THR A 1 109 ? -7.445 -7.104 20.609 1.00 70.94 109 THR A CA 1
ATOM 791 C C . THR A 1 109 ? -6.058 -7.764 20.545 1.00 70.94 109 THR A C 1
ATOM 793 O O . THR A 1 109 ? -5.409 -7.719 19.506 1.00 70.94 109 THR A O 1
ATOM 796 N N . HIS A 1 110 ? -5.604 -8.444 21.604 1.00 79.38 110 HIS A N 1
ATOM 797 C CA . HIS A 1 110 ? -4.311 -9.148 21.599 1.00 79.38 110 HIS A CA 1
ATOM 798 C C . HIS A 1 110 ? -4.261 -10.365 20.659 1.00 79.38 110 HIS A C 1
ATOM 800 O O . HIS A 1 110 ? -3.205 -10.660 20.101 1.00 79.38 110 HIS A O 1
ATOM 806 N N . PHE A 1 111 ? -5.388 -11.044 20.425 1.00 84.19 111 PHE A N 1
ATOM 807 C CA . PHE A 1 111 ? -5.452 -12.162 19.481 1.00 84.19 111 PHE A CA 1
ATOM 808 C C . PHE A 1 111 ? -5.263 -11.701 18.036 1.00 84.19 111 PHE A C 1
ATOM 810 O O . PHE A 1 111 ? -4.711 -12.452 17.238 1.00 84.19 111 PHE A O 1
ATOM 817 N N . PHE A 1 112 ? -5.628 -10.457 17.707 1.00 86.38 112 PHE A N 1
ATOM 818 C CA . PHE A 1 112 ? -5.432 -9.897 16.368 1.00 86.38 112 PHE A CA 1
ATOM 819 C C . PHE A 1 112 ? -3.962 -9.970 15.923 1.00 86.38 112 PHE A C 1
ATOM 821 O O . PHE A 1 112 ? -3.660 -10.363 14.796 1.00 86.38 112 PHE A O 1
ATOM 828 N N . MET A 1 113 ? -3.033 -9.673 16.832 1.00 90.00 113 MET A N 1
ATOM 829 C CA . MET A 1 113 ? -1.597 -9.722 16.558 1.00 90.00 113 MET A CA 1
ATOM 830 C C . MET A 1 113 ? -1.110 -11.147 16.251 1.00 90.00 113 MET A C 1
ATOM 832 O O . MET A 1 113 ? -0.360 -11.358 15.301 1.00 90.00 113 MET A O 1
ATOM 836 N N . ILE A 1 114 ? -1.566 -12.133 17.028 1.00 91.31 114 ILE A N 1
ATOM 837 C CA . ILE A 1 114 ? -1.173 -13.541 16.866 1.00 91.31 114 ILE A CA 1
ATOM 838 C C . ILE A 1 114 ? -1.763 -14.116 15.576 1.00 91.31 114 ILE A C 1
ATOM 840 O O . ILE A 1 114 ? -1.062 -14.778 14.813 1.00 91.31 114 ILE A O 1
ATOM 844 N N . VAL A 1 115 ? -3.039 -13.839 15.297 1.00 90.44 115 VAL A N 1
ATOM 845 C CA . VAL A 1 115 ? -3.695 -14.357 14.092 1.00 90.44 115 VAL A CA 1
ATOM 846 C C . VAL A 1 115 ? -3.125 -13.704 12.837 1.00 90.44 115 VAL A C 1
ATOM 848 O O . VAL A 1 115 ? -2.900 -14.394 11.848 1.00 90.44 115 VAL A O 1
ATOM 851 N N . THR A 1 116 ? -2.816 -12.404 12.866 1.00 92.38 116 THR A N 1
ATOM 852 C CA . THR A 1 116 ? -2.148 -11.753 11.728 1.00 92.38 116 THR A CA 1
ATOM 853 C C . THR A 1 116 ? -0.747 -12.316 11.507 1.00 92.38 116 THR A C 1
ATOM 855 O O . THR A 1 116 ? -0.387 -12.551 10.360 1.00 92.38 116 THR A O 1
ATOM 858 N N . LEU A 1 117 ? 0.025 -12.616 12.559 1.00 93.62 117 LEU A N 1
ATOM 859 C CA . LEU A 1 117 ? 1.309 -13.312 12.418 1.00 93.62 117 LEU A CA 1
ATOM 860 C C . LEU A 1 117 ? 1.139 -14.678 11.736 1.00 93.62 117 LEU A C 1
ATOM 862 O O . LEU A 1 117 ? 1.833 -14.969 10.762 1.00 93.62 117 LEU A O 1
ATOM 866 N N . ALA A 1 118 ? 0.192 -15.490 12.215 1.00 93.81 118 ALA A N 1
ATOM 867 C CA . ALA A 1 118 ? -0.105 -16.799 11.637 1.00 93.81 118 ALA A CA 1
ATOM 868 C C . ALA A 1 118 ? -0.540 -16.683 10.169 1.00 93.81 118 ALA A C 1
ATOM 870 O O . ALA A 1 118 ? -0.046 -17.422 9.321 1.00 93.81 118 ALA A O 1
ATOM 871 N N . PHE A 1 119 ? -1.398 -15.712 9.848 1.00 93.69 119 PHE A N 1
ATOM 872 C CA . PHE A 1 119 ? -1.780 -15.404 8.473 1.00 93.69 119 PHE A CA 1
ATOM 873 C C . PHE A 1 119 ? -0.571 -15.017 7.618 1.00 93.69 119 PHE A C 1
ATOM 875 O O . PHE A 1 119 ? -0.438 -15.520 6.511 1.00 93.69 119 PHE A O 1
ATOM 882 N N . GLY A 1 120 ? 0.330 -14.170 8.121 1.00 94.50 120 GLY A N 1
ATOM 883 C CA . GLY A 1 120 ? 1.544 -13.782 7.403 1.00 94.50 120 GLY A CA 1
ATOM 884 C C . GLY A 1 120 ? 2.431 -14.982 7.064 1.00 94.50 120 GLY A C 1
ATOM 885 O O . GLY A 1 120 ? 2.900 -15.094 5.934 1.00 94.50 120 GLY A O 1
ATOM 886 N N . LEU A 1 121 ? 2.606 -15.908 8.011 1.00 95.62 121 LEU A N 1
ATOM 887 C CA . LEU A 1 121 ? 3.359 -17.151 7.806 1.00 95.62 121 LEU A CA 1
ATOM 888 C C . LEU A 1 121 ? 2.667 -18.092 6.813 1.00 95.62 121 LEU A C 1
ATOM 890 O O . LEU A 1 121 ? 3.325 -18.651 5.937 1.00 95.62 121 LEU A O 1
ATOM 894 N N . LEU A 1 122 ? 1.345 -18.245 6.918 1.00 95.00 122 LEU A N 1
ATOM 895 C CA . LEU A 1 122 ? 0.557 -19.040 5.976 1.00 95.00 122 LEU A CA 1
ATOM 896 C C . LEU A 1 122 ? 0.626 -18.450 4.568 1.00 95.00 122 LEU A C 1
ATOM 898 O O . LEU A 1 122 ? 0.915 -19.179 3.628 1.00 95.00 122 LEU A O 1
ATOM 902 N N . ALA A 1 123 ? 0.431 -17.140 4.427 1.00 94.38 123 ALA A N 1
ATOM 903 C CA . ALA A 1 123 ? 0.544 -16.438 3.156 1.00 94.38 123 ALA A CA 1
ATOM 904 C C . ALA A 1 123 ? 1.940 -16.632 2.554 1.00 94.38 123 ALA A C 1
ATOM 906 O O . ALA A 1 123 ? 2.053 -17.029 1.402 1.00 94.38 123 ALA A O 1
ATOM 907 N N . PHE A 1 124 ? 3.002 -16.452 3.345 1.00 93.88 124 PHE A N 1
ATOM 908 C CA . PHE A 1 124 ? 4.372 -16.701 2.897 1.00 93.88 124 PHE A CA 1
ATOM 909 C C . PHE A 1 124 ? 4.582 -18.146 2.422 1.00 93.88 124 PHE A C 1
ATOM 911 O O . PHE A 1 124 ? 5.171 -18.361 1.363 1.00 93.88 124 PHE A O 1
ATOM 918 N N . SER A 1 125 ? 4.082 -19.131 3.173 1.00 94.50 125 SER A N 1
ATOM 919 C CA . SER A 1 125 ? 4.170 -20.545 2.800 1.00 94.50 125 SER A CA 1
ATOM 920 C C . SER A 1 125 ? 3.417 -20.831 1.501 1.00 94.50 125 SER A C 1
ATOM 922 O O . SER A 1 125 ? 3.971 -21.440 0.591 1.00 94.50 125 SER A O 1
ATOM 924 N N . VAL A 1 126 ? 2.190 -20.326 1.369 1.00 94.50 126 VAL A N 1
ATOM 925 C CA . VAL A 1 126 ? 1.375 -20.472 0.158 1.00 94.50 126 VAL A CA 1
ATOM 926 C C . VAL A 1 126 ? 2.075 -19.835 -1.041 1.00 94.50 126 VAL A C 1
ATOM 928 O O . VAL A 1 126 ? 2.193 -20.465 -2.084 1.00 94.50 126 VAL A O 1
ATOM 931 N N . PHE A 1 127 ? 2.610 -18.625 -0.888 1.00 93.12 127 PHE A N 1
ATOM 932 C CA . PHE A 1 127 ? 3.307 -17.932 -1.966 1.00 93.12 127 PHE A CA 1
ATOM 933 C C . PHE A 1 127 ? 4.558 -18.672 -2.447 1.00 93.12 127 PHE A C 1
ATOM 935 O O . PHE A 1 127 ? 4.817 -18.679 -3.647 1.00 93.12 127 PHE A O 1
ATOM 942 N N . ASN A 1 128 ? 5.302 -19.320 -1.548 1.00 92.75 128 ASN A N 1
ATOM 943 C CA . ASN A 1 128 ? 6.534 -20.027 -1.907 1.00 92.75 128 ASN A CA 1
ATOM 944 C C . ASN A 1 128 ? 6.322 -21.471 -2.374 1.00 92.75 128 ASN A C 1
ATOM 946 O O . ASN A 1 128 ? 7.167 -21.966 -3.110 1.00 92.75 128 ASN A O 1
ATOM 950 N N . ASN A 1 129 ? 5.248 -22.142 -1.948 1.00 93.00 129 ASN A N 1
ATOM 951 C CA . ASN A 1 129 ? 5.027 -23.564 -2.242 1.00 93.00 129 ASN A CA 1
ATOM 952 C C . ASN A 1 129 ? 3.948 -23.816 -3.306 1.00 93.00 129 ASN A C 1
ATOM 954 O O . ASN A 1 129 ? 3.837 -24.933 -3.803 1.00 93.00 129 ASN A O 1
ATOM 958 N N . TRP A 1 130 ? 3.117 -22.826 -3.650 1.00 92.12 130 TRP A N 1
ATOM 959 C CA . TRP A 1 130 ? 2.048 -23.014 -4.634 1.00 92.12 130 TRP A CA 1
ATOM 960 C C . TRP A 1 130 ? 2.533 -22.786 -6.069 1.00 92.12 130 TRP A C 1
ATOM 962 O O . TRP A 1 130 ? 2.120 -21.846 -6.750 1.00 92.12 130 TRP A O 1
ATOM 972 N N . ASP A 1 131 ? 3.393 -23.681 -6.546 1.00 88.69 131 ASP A N 1
ATOM 973 C CA . ASP A 1 131 ? 4.081 -23.550 -7.836 1.00 88.69 131 ASP A CA 1
ATOM 974 C C . ASP A 1 131 ? 3.138 -23.323 -9.027 1.00 88.69 131 ASP A C 1
ATOM 976 O O . ASP A 1 131 ? 3.433 -22.504 -9.897 1.00 88.69 131 ASP A O 1
ATOM 980 N N . GLU A 1 132 ? 1.976 -23.980 -9.047 1.00 86.88 132 GLU A N 1
ATOM 981 C CA . GLU A 1 132 ? 1.006 -23.871 -10.146 1.00 86.88 132 GLU A CA 1
ATOM 982 C C . GLU A 1 132 ? 0.445 -22.454 -10.339 1.00 86.88 132 GLU A C 1
ATOM 984 O O . GLU A 1 132 ? 0.162 -22.056 -11.467 1.00 86.88 132 GLU A O 1
ATOM 989 N N . VAL A 1 133 ? 0.276 -21.690 -9.254 1.00 87.88 133 VAL A N 1
ATOM 990 C CA . VAL A 1 133 ? -0.401 -20.382 -9.284 1.00 87.88 133 VAL A CA 1
ATOM 991 C C . VAL A 1 133 ? 0.576 -19.239 -9.053 1.00 87.88 133 VAL A C 1
ATOM 993 O O . VAL A 1 133 ? 0.524 -18.230 -9.751 1.00 87.88 133 VAL A O 1
ATOM 996 N N . THR A 1 134 ? 1.468 -19.363 -8.072 1.00 88.38 134 THR A N 1
ATOM 997 C CA . THR A 1 134 ? 2.386 -18.282 -7.685 1.00 88.38 134 THR A CA 1
ATOM 998 C C . THR A 1 134 ? 3.757 -18.409 -8.332 1.00 88.38 134 THR A C 1
ATOM 1000 O O . THR A 1 134 ? 4.559 -17.479 -8.223 1.00 88.38 134 THR A O 1
ATOM 1003 N N . ARG A 1 135 ? 4.021 -19.534 -9.018 1.00 88.31 135 ARG A N 1
ATOM 1004 C CA . ARG A 1 135 ? 5.354 -19.936 -9.502 1.00 88.31 135 ARG A CA 1
ATOM 1005 C C . ARG A 1 135 ? 6.360 -20.113 -8.355 1.00 88.31 135 ARG A C 1
ATOM 1007 O O . ARG A 1 135 ? 7.569 -19.983 -8.562 1.00 88.31 135 ARG A O 1
ATOM 1014 N N . GLY A 1 136 ? 5.840 -20.367 -7.151 1.00 88.38 136 GLY A N 1
ATOM 1015 C CA . GLY A 1 136 ? 6.603 -20.641 -5.939 1.00 88.38 136 GLY A CA 1
ATOM 1016 C C . GLY A 1 136 ? 7.688 -19.607 -5.662 1.00 88.38 136 GLY A C 1
ATOM 1017 O O . GLY A 1 136 ? 7.494 -18.402 -5.821 1.00 88.38 136 GLY A O 1
ATOM 1018 N N . ALA A 1 137 ? 8.869 -20.091 -5.283 1.00 87.31 137 ALA A N 1
ATOM 1019 C CA . ALA A 1 137 ? 10.027 -19.253 -4.975 1.00 87.31 137 ALA A CA 1
ATOM 1020 C C . ALA A 1 137 ? 10.614 -18.498 -6.190 1.00 87.31 137 ALA A C 1
ATOM 1022 O O . ALA A 1 137 ? 11.370 -17.545 -6.003 1.00 87.31 137 ALA A O 1
ATOM 1023 N N . VAL A 1 138 ? 10.292 -18.900 -7.430 1.00 86.88 138 VAL A N 1
ATOM 1024 C CA . VAL A 1 138 ? 10.772 -18.219 -8.651 1.00 86.88 138 VAL A CA 1
ATOM 1025 C C . VAL A 1 138 ? 10.014 -16.909 -8.878 1.00 86.88 138 VAL A C 1
ATOM 1027 O O . VAL A 1 138 ? 10.592 -15.919 -9.332 1.00 86.88 138 VAL A O 1
ATOM 1030 N N . GLY A 1 139 ? 8.721 -16.895 -8.549 1.00 86.81 139 GLY A N 1
ATOM 1031 C CA . GLY A 1 139 ? 7.840 -15.750 -8.743 1.00 86.81 139 GLY A CA 1
ATOM 1032 C C . GLY A 1 139 ? 7.617 -15.383 -10.216 1.00 86.81 139 GLY A C 1
ATOM 1033 O O . GLY A 1 139 ? 7.764 -16.194 -11.134 1.00 86.81 139 GLY A O 1
ATOM 1034 N N . PHE A 1 140 ? 7.230 -14.127 -10.454 1.00 87.25 140 PHE A N 1
ATOM 1035 C CA . PHE A 1 140 ? 6.846 -13.626 -11.777 1.00 87.25 140 PHE A CA 1
ATOM 1036 C C . PHE A 1 140 ? 7.930 -12.722 -12.383 1.00 87.25 140 PHE A C 1
ATOM 1038 O O . PHE A 1 140 ? 7.989 -11.532 -12.058 1.00 87.25 140 PHE A O 1
ATOM 1045 N N . PRO A 1 141 ? 8.773 -13.234 -13.300 1.00 85.25 141 PRO A N 1
ATOM 1046 C CA . PRO A 1 141 ? 9.705 -12.392 -14.033 1.00 85.25 141 PRO A CA 1
ATOM 1047 C C . PRO A 1 141 ? 8.975 -11.562 -15.096 1.00 85.25 141 PRO A C 1
ATOM 1049 O O . PRO A 1 141 ? 7.966 -11.979 -15.663 1.00 85.25 141 PRO A O 1
ATOM 1052 N N . GLY A 1 142 ? 9.530 -10.390 -15.412 1.00 81.38 142 GLY A N 1
ATOM 1053 C CA . GLY A 1 142 ? 9.110 -9.609 -16.578 1.00 81.38 142 GLY A CA 1
ATOM 1054 C C . GLY A 1 142 ? 7.718 -8.978 -16.478 1.00 81.38 142 GLY A C 1
ATOM 1055 O O . GLY A 1 142 ? 7.074 -8.794 -17.508 1.00 81.38 142 GLY A O 1
ATOM 1056 N N . ILE A 1 143 ? 7.253 -8.634 -15.270 1.00 84.88 143 ILE A N 1
ATOM 1057 C CA . ILE A 1 143 ? 5.959 -7.961 -15.080 1.00 84.88 143 ILE A CA 1
ATOM 1058 C C . ILE A 1 143 ? 5.919 -6.680 -15.938 1.00 84.88 143 ILE A C 1
ATOM 1060 O O . ILE A 1 143 ? 6.775 -5.800 -15.772 1.00 84.88 143 ILE A O 1
ATOM 1064 N N . PRO A 1 144 ? 4.952 -6.559 -16.867 1.00 82.56 144 PRO A N 1
ATOM 1065 C CA . PRO A 1 144 ? 4.892 -5.434 -17.782 1.00 82.56 144 PRO A CA 1
ATOM 1066 C C . PRO A 1 144 ? 4.624 -4.134 -17.025 1.00 82.56 144 PRO A C 1
ATOM 1068 O O . PRO A 1 144 ? 3.761 -4.046 -16.152 1.00 82.56 144 PRO A O 1
ATOM 1071 N N . ARG A 1 145 ? 5.368 -3.094 -17.401 1.00 81.00 145 ARG A N 1
ATOM 1072 C CA . ARG A 1 145 ? 5.179 -1.738 -16.879 1.00 81.00 145 ARG A CA 1
ATOM 1073 C C . ARG A 1 145 ? 3.962 -1.068 -17.532 1.00 81.00 145 ARG A C 1
ATOM 1075 O O . ARG A 1 145 ? 3.571 -1.474 -18.631 1.00 81.00 145 ARG A O 1
ATOM 1082 N N . PRO A 1 146 ? 3.371 -0.036 -16.897 1.00 79.44 146 PRO A N 1
ATOM 1083 C CA . PRO A 1 146 ? 2.278 0.713 -17.502 1.00 79.44 146 PRO A CA 1
ATOM 1084 C C . PRO A 1 146 ? 2.652 1.204 -18.903 1.00 79.44 146 PRO A C 1
ATOM 1086 O O . PRO A 1 146 ? 3.780 1.646 -19.148 1.00 79.44 146 PRO A O 1
ATOM 1089 N N . ARG A 1 147 ? 1.695 1.105 -19.835 1.00 74.00 147 ARG A N 1
ATOM 1090 C CA . ARG A 1 147 ? 1.880 1.596 -21.206 1.00 74.00 147 ARG A CA 1
ATOM 1091 C C . ARG A 1 147 ? 2.152 3.106 -21.175 1.00 74.00 147 ARG A C 1
ATOM 1093 O O . ARG A 1 147 ? 1.595 3.785 -20.310 1.00 74.00 147 ARG A O 1
ATOM 1100 N N . PRO A 1 148 ? 2.980 3.633 -22.096 1.00 73.62 148 PRO A N 1
ATOM 1101 C CA . PRO A 1 148 ? 3.217 5.065 -22.171 1.00 73.62 148 PRO A CA 1
ATOM 1102 C C . PRO A 1 148 ? 1.902 5.831 -22.312 1.00 73.62 148 PRO A C 1
ATOM 1104 O O . PRO A 1 148 ? 1.055 5.442 -23.115 1.00 73.62 148 PRO A O 1
ATOM 1107 N N . ILE A 1 149 ? 1.737 6.894 -21.528 1.00 72.06 149 ILE A N 1
ATOM 1108 C CA . ILE A 1 149 ? 0.588 7.794 -21.647 1.00 72.06 149 ILE A CA 1
ATOM 1109 C C . ILE A 1 149 ? 1.019 8.964 -22.522 1.00 72.06 149 ILE A C 1
ATOM 1111 O O . ILE A 1 149 ? 2.036 9.605 -22.256 1.00 72.06 149 ILE A O 1
ATOM 1115 N N . GLU A 1 150 ? 0.243 9.237 -23.563 1.00 65.31 150 GLU A N 1
ATOM 1116 C CA . GLU A 1 150 ? 0.389 10.444 -24.367 1.00 65.31 150 GLU A CA 1
ATOM 1117 C C . GLU A 1 150 ? -0.579 11.489 -23.821 1.00 65.31 150 GLU A C 1
ATOM 1119 O O . GLU A 1 150 ? -1.796 11.325 -23.896 1.00 65.31 150 GLU A O 1
ATOM 1124 N N . LEU A 1 151 ? -0.034 12.545 -23.216 1.00 59.56 151 LEU A N 1
ATOM 1125 C CA . LEU A 1 151 ? -0.818 13.655 -22.682 1.00 59.56 151 LEU A CA 1
ATOM 1126 C C . LEU A 1 151 ? -0.314 14.948 -23.324 1.00 59.56 151 LEU A C 1
ATOM 1128 O O . LEU A 1 151 ? 0.852 15.305 -23.171 1.00 59.56 151 LEU A O 1
ATOM 1132 N N . GLY A 1 152 ? -1.175 15.625 -24.088 1.00 58.94 152 GLY A N 1
ATOM 1133 C CA . GLY A 1 152 ? -0.853 16.924 -24.695 1.00 58.94 152 GLY A CA 1
ATOM 1134 C C . GLY A 1 152 ? 0.358 16.924 -25.642 1.00 58.94 152 GLY A C 1
ATOM 1135 O O . GLY A 1 152 ? 1.048 17.932 -25.727 1.00 58.94 152 GLY A O 1
ATOM 1136 N N . GLY A 1 153 ? 0.650 15.806 -26.319 1.00 63.81 153 GLY A N 1
ATOM 1137 C CA . GLY A 1 153 ? 1.793 15.676 -27.239 1.00 63.81 153 GLY A CA 1
ATOM 1138 C C . GLY A 1 153 ? 3.115 15.245 -26.587 1.00 63.81 153 GLY A C 1
ATOM 1139 O O . GLY A 1 153 ? 4.099 15.042 -27.295 1.00 63.81 153 GLY A O 1
ATOM 1140 N N . VAL A 1 154 ? 3.150 15.047 -25.264 1.00 64.88 154 VAL A N 1
ATOM 1141 C CA . VAL A 1 154 ? 4.315 14.509 -24.543 1.00 64.88 154 VAL A CA 1
ATOM 1142 C C . VAL A 1 154 ? 4.081 13.033 -24.216 1.00 64.88 154 VAL A C 1
ATOM 1144 O O . VAL A 1 154 ? 3.072 12.663 -23.609 1.00 64.88 154 VAL A O 1
ATOM 1147 N N . ARG A 1 155 ? 5.024 12.174 -24.622 1.00 66.31 155 ARG A N 1
ATOM 1148 C CA . ARG A 1 155 ? 4.967 10.720 -24.412 1.00 66.31 155 ARG A CA 1
ATOM 1149 C C . ARG A 1 155 ? 5.654 10.336 -23.102 1.00 66.31 155 ARG A C 1
ATOM 1151 O O . ARG A 1 155 ? 6.871 10.151 -23.052 1.00 66.31 155 ARG A O 1
ATOM 1158 N N . TYR A 1 156 ? 4.874 10.163 -22.040 1.00 65.25 156 TYR A N 1
ATOM 1159 C CA . TYR A 1 156 ? 5.378 9.704 -20.747 1.00 65.25 156 TYR A CA 1
ATOM 1160 C C . TYR A 1 156 ? 5.611 8.197 -20.785 1.00 65.25 156 TYR A C 1
ATOM 1162 O O . TYR A 1 156 ? 4.671 7.408 -20.761 1.00 65.25 156 TYR A O 1
ATOM 1170 N N . THR A 1 157 ? 6.877 7.788 -20.869 1.00 69.69 157 THR A N 1
ATOM 1171 C CA . THR A 1 157 ? 7.265 6.373 -20.951 1.00 69.69 157 THR A CA 1
ATOM 1172 C C . THR A 1 157 ? 7.739 5.868 -19.595 1.00 69.69 157 THR A C 1
ATOM 1174 O O . THR A 1 157 ? 8.682 6.414 -19.046 1.00 69.69 157 THR A O 1
ATOM 1177 N N . PHE A 1 158 ? 7.181 4.772 -19.083 1.00 66.88 158 PHE A N 1
ATOM 1178 C CA . PHE A 1 158 ? 7.571 4.188 -17.784 1.00 66.88 158 PHE A CA 1
ATOM 1179 C C . PHE A 1 158 ? 8.725 3.161 -17.881 1.00 66.88 158 PHE A C 1
ATOM 1181 O O . PHE A 1 158 ? 9.019 2.426 -16.937 1.00 66.88 158 PHE A O 1
ATOM 1188 N N . GLY A 1 159 ? 9.374 3.084 -19.047 1.00 63.00 159 GLY A N 1
ATOM 1189 C CA . GLY A 1 159 ? 10.456 2.143 -19.361 1.00 63.00 159 GLY A CA 1
ATOM 1190 C C . GLY A 1 159 ? 11.790 2.438 -18.657 1.00 63.00 159 GLY A C 1
ATOM 1191 O O . GLY A 1 159 ? 12.359 1.523 -18.063 1.00 63.00 159 GLY A O 1
ATOM 1192 N N . PRO A 1 160 ? 12.301 3.682 -18.655 1.00 75.25 160 PRO A N 1
ATOM 1193 C CA . PRO A 1 160 ? 13.518 4.024 -17.919 1.00 75.25 160 PRO A CA 1
ATOM 1194 C C . PRO A 1 160 ? 13.322 3.926 -16.400 1.00 75.25 160 PRO A C 1
ATOM 1196 O O . PRO A 1 160 ? 12.268 4.294 -15.877 1.00 75.25 160 PRO A O 1
ATOM 1199 N N . LEU A 1 161 ? 14.345 3.454 -15.680 1.00 75.19 161 LEU A N 1
ATOM 1200 C CA . LEU A 1 161 ? 14.319 3.336 -14.215 1.00 75.19 161 LEU A CA 1
ATOM 1201 C C . LEU A 1 161 ? 13.985 4.667 -13.498 1.00 75.19 161 LEU A C 1
ATOM 1203 O O . LEU A 1 161 ? 13.162 4.629 -12.583 1.00 75.19 161 LEU A O 1
ATOM 1207 N N . PRO A 1 162 ? 14.490 5.842 -13.940 1.00 80.94 162 PRO A N 1
ATOM 1208 C CA . PRO A 1 162 ? 14.110 7.125 -13.339 1.00 80.94 162 PRO A CA 1
ATOM 1209 C C . PRO A 1 162 ? 12.612 7.436 -13.464 1.00 80.94 162 PRO A C 1
ATOM 1211 O O . PRO A 1 162 ? 11.992 7.915 -12.521 1.00 80.94 162 PRO A O 1
ATOM 1214 N N . HIS A 1 163 ? 11.991 7.117 -14.604 1.00 82.94 163 HIS A N 1
ATOM 1215 C CA . HIS A 1 163 ? 10.557 7.355 -14.803 1.00 82.94 163 HIS A CA 1
ATOM 1216 C C . HIS A 1 163 ? 9.700 6.438 -13.927 1.00 82.94 163 HIS A C 1
ATOM 1218 O O . HIS A 1 163 ? 8.668 6.859 -13.406 1.00 82.94 163 HIS A O 1
ATOM 1224 N N . PHE A 1 164 ? 10.144 5.194 -13.725 1.00 83.12 164 PHE A N 1
ATOM 1225 C CA . PHE A 1 164 ? 9.487 4.284 -12.793 1.00 83.12 164 PHE A CA 1
ATOM 1226 C C . PHE A 1 164 ? 9.617 4.762 -11.342 1.00 83.12 164 PHE A C 1
ATOM 1228 O O . PHE A 1 164 ? 8.644 4.696 -10.597 1.00 83.12 164 PHE A O 1
ATOM 1235 N N . TYR A 1 165 ? 10.768 5.319 -10.957 1.00 87.56 165 TYR A N 1
ATOM 1236 C CA . TYR A 1 165 ? 10.935 5.944 -9.646 1.00 87.56 165 TYR A CA 1
ATOM 1237 C C . TYR A 1 165 ? 9.924 7.070 -9.410 1.00 87.56 165 TYR A C 1
ATOM 1239 O O . TYR A 1 165 ? 9.226 7.044 -8.400 1.00 87.56 165 TYR A O 1
ATOM 1247 N N . TYR A 1 166 ? 9.762 8.000 -10.356 1.00 87.81 166 TYR A N 1
ATOM 1248 C CA . TYR A 1 166 ? 8.761 9.065 -10.230 1.00 87.81 166 TYR A CA 1
ATOM 1249 C C . TYR A 1 166 ? 7.331 8.524 -10.112 1.00 87.81 166 TYR A C 1
ATOM 1251 O O . TYR A 1 166 ? 6.530 9.042 -9.332 1.00 87.81 166 TYR A O 1
ATOM 1259 N N . PHE A 1 167 ? 7.009 7.451 -10.835 1.00 87.62 167 PHE A N 1
ATOM 1260 C CA . PHE A 1 167 ? 5.711 6.789 -10.727 1.00 87.62 167 PHE A CA 1
ATOM 1261 C C . PHE A 1 167 ? 5.473 6.170 -9.337 1.00 87.62 167 PHE A C 1
ATOM 1263 O O . PHE A 1 167 ? 4.422 6.370 -8.735 1.00 87.62 167 PHE A O 1
ATOM 1270 N N . VAL A 1 168 ? 6.448 5.452 -8.779 1.00 90.19 168 VAL A N 1
ATOM 1271 C CA . VAL A 1 168 ? 6.291 4.856 -7.442 1.00 90.19 168 VAL A CA 1
ATOM 1272 C C . VAL A 1 168 ? 6.300 5.934 -6.354 1.00 90.19 168 VAL A C 1
ATOM 1274 O O . VAL A 1 168 ? 5.514 5.860 -5.413 1.00 90.19 168 VAL A O 1
ATOM 1277 N N . LEU A 1 169 ? 7.132 6.970 -6.496 1.00 91.56 169 LEU A N 1
ATOM 1278 C CA . LEU A 1 169 ? 7.180 8.099 -5.569 1.00 91.56 169 LEU A CA 1
ATOM 1279 C C . LEU A 1 169 ? 5.846 8.856 -5.538 1.00 91.56 169 LEU A C 1
ATOM 1281 O O . LEU A 1 169 ? 5.326 9.133 -4.459 1.00 91.56 169 LEU A O 1
ATOM 1285 N N . THR A 1 170 ? 5.264 9.161 -6.703 1.00 90.81 170 THR A N 1
ATOM 1286 C CA . THR A 1 170 ? 3.931 9.788 -6.789 1.00 90.81 170 THR A CA 1
ATOM 1287 C C . THR A 1 170 ? 2.865 8.924 -6.122 1.00 90.81 170 THR A C 1
ATOM 1289 O O . THR A 1 170 ? 2.071 9.449 -5.343 1.00 90.81 170 THR A O 1
ATOM 1292 N N . ALA A 1 171 ? 2.877 7.607 -6.351 1.00 92.00 171 ALA A N 1
ATOM 1293 C CA . ALA A 1 171 ? 1.955 6.681 -5.700 1.00 92.00 171 ALA A CA 1
ATOM 1294 C C . ALA A 1 171 ? 2.127 6.660 -4.169 1.00 92.00 171 ALA A C 1
ATOM 1296 O O . ALA A 1 171 ? 1.141 6.771 -3.442 1.00 92.00 171 ALA A O 1
ATOM 1297 N N . ALA A 1 172 ? 3.362 6.590 -3.664 1.00 93.62 172 ALA A N 1
ATOM 1298 C CA . ALA A 1 172 ? 3.648 6.615 -2.229 1.00 93.62 172 ALA A CA 1
ATOM 1299 C C . ALA A 1 172 ? 3.198 7.932 -1.574 1.00 93.62 172 ALA A C 1
ATOM 1301 O O . ALA A 1 172 ? 2.563 7.921 -0.518 1.00 93.62 172 ALA A O 1
ATOM 1302 N N . MET A 1 173 ? 3.456 9.067 -2.229 1.00 92.56 173 MET A N 1
ATOM 1303 C CA . MET A 1 173 ? 2.997 10.382 -1.775 1.00 92.56 173 MET A CA 1
ATOM 1304 C C . MET A 1 173 ? 1.471 10.491 -1.768 1.00 92.56 173 MET A C 1
ATOM 1306 O O . MET A 1 173 ? 0.906 11.059 -0.835 1.00 92.56 173 MET A O 1
ATOM 1310 N N . LEU A 1 174 ? 0.797 9.930 -2.775 1.00 93.88 174 LEU A N 1
ATOM 1311 C CA . LEU A 1 174 ? -0.662 9.893 -2.844 1.00 93.88 174 LEU A CA 1
ATOM 1312 C C . LEU A 1 174 ? -1.237 9.062 -1.692 1.00 93.88 174 LEU A C 1
ATOM 1314 O O . LEU A 1 174 ? -2.140 9.530 -1.005 1.00 93.88 174 LEU A O 1
ATOM 1318 N N . VAL A 1 175 ? -0.680 7.880 -1.418 1.00 93.94 175 VAL A N 1
ATOM 1319 C CA . VAL A 1 175 ? -1.093 7.031 -0.286 1.00 93.94 175 VAL A CA 1
ATOM 1320 C C . VAL A 1 175 ? -0.877 7.746 1.051 1.00 93.94 175 VAL A C 1
ATOM 1322 O O . VAL A 1 175 ? -1.758 7.733 1.910 1.00 93.94 175 VAL A O 1
ATOM 1325 N N . PHE A 1 176 ? 0.249 8.440 1.220 1.00 93.25 176 PHE A N 1
ATOM 1326 C CA . PHE A 1 176 ? 0.503 9.249 2.411 1.00 93.25 176 PHE A CA 1
ATOM 1327 C C . PHE A 1 176 ? -0.500 10.407 2.559 1.00 93.25 176 PHE A C 1
ATOM 1329 O O . PHE A 1 176 ? -1.023 10.640 3.650 1.00 93.25 176 PHE A O 1
ATOM 1336 N N . ALA A 1 177 ? -0.811 11.111 1.467 1.00 92.06 177 ALA A N 1
ATOM 1337 C CA . ALA A 1 177 ? -1.801 12.186 1.459 1.00 92.06 177 ALA A CA 1
ATOM 1338 C C . ALA A 1 177 ? -3.214 11.670 1.779 1.00 92.06 177 ALA A C 1
ATOM 1340 O O . ALA A 1 177 ? -3.935 12.304 2.551 1.00 92.06 177 ALA A O 1
ATOM 1341 N N . LEU A 1 178 ? -3.590 10.499 1.251 1.00 93.31 178 LEU A N 1
ATOM 1342 C CA . LEU A 1 178 ? -4.842 9.824 1.596 1.00 93.31 178 LEU A CA 1
ATOM 1343 C C . LEU A 1 178 ? -4.890 9.483 3.087 1.00 93.31 178 LEU A C 1
ATOM 1345 O O . LEU A 1 178 ? -5.869 9.823 3.746 1.00 93.31 178 LEU A O 1
ATOM 1349 N N . GLN A 1 179 ? -3.826 8.896 3.647 1.00 93.38 179 GLN A N 1
ATOM 1350 C CA . GLN A 1 179 ? -3.751 8.628 5.086 1.00 93.38 179 GLN A CA 1
ATOM 1351 C C . GLN A 1 179 ? -3.930 9.921 5.894 1.00 93.38 179 GLN A C 1
ATOM 1353 O O . GLN A 1 179 ? -4.685 9.953 6.862 1.00 93.38 179 GLN A O 1
ATOM 1358 N N . TRP A 1 180 ? -3.260 11.003 5.495 1.00 91.25 180 TRP A N 1
ATOM 1359 C CA . TRP A 1 180 ? -3.361 12.296 6.168 1.00 91.25 180 TRP A CA 1
ATOM 1360 C C . TRP A 1 180 ? -4.784 12.870 6.147 1.00 91.25 180 TRP A C 1
ATOM 1362 O O . TRP A 1 180 ? -5.235 13.412 7.159 1.00 91.25 180 TRP A O 1
ATOM 1372 N N . LEU A 1 181 ? -5.503 12.721 5.030 1.00 92.12 181 LEU A N 1
ATOM 1373 C CA . LEU A 1 181 ? -6.903 13.129 4.915 1.00 92.12 181 LEU A CA 1
ATOM 1374 C C . LEU A 1 181 ? -7.812 12.277 5.811 1.00 92.12 181 LEU A C 1
ATOM 1376 O O . LEU A 1 181 ? -8.624 12.825 6.553 1.00 92.12 181 LEU A O 1
ATOM 1380 N N . VAL A 1 182 ? -7.638 10.951 5.792 1.00 92.50 182 VAL A N 1
ATOM 1381 C CA . VAL A 1 182 ? -8.420 10.006 6.607 1.00 92.50 182 VAL A CA 1
ATOM 1382 C C . VAL A 1 182 ? -8.237 10.287 8.096 1.00 92.50 182 VAL A C 1
ATOM 1384 O O . VAL A 1 182 ? -9.214 10.382 8.835 1.00 92.50 182 VAL A O 1
ATOM 1387 N N . VAL A 1 183 ? -7.001 10.503 8.540 1.00 92.38 183 VAL A N 1
ATOM 1388 C CA . VAL A 1 183 ? -6.678 10.795 9.943 1.00 92.38 183 VAL A CA 1
ATOM 1389 C C . VAL A 1 183 ? -7.326 12.089 10.440 1.00 92.38 183 VAL A C 1
ATOM 1391 O O . VAL A 1 183 ? -7.702 12.174 11.605 1.00 92.38 183 VAL A O 1
ATOM 1394 N N . ARG A 1 184 ? -7.444 13.103 9.577 1.00 90.06 184 ARG A N 1
ATOM 1395 C CA . ARG A 1 184 ? -8.061 14.394 9.924 1.00 90.06 184 ARG A CA 1
ATOM 1396 C C . ARG A 1 184 ? -9.581 14.405 9.803 1.00 90.06 184 ARG A C 1
ATOM 1398 O O . ARG A 1 184 ? -10.199 15.386 10.204 1.00 90.06 184 ARG A O 1
ATOM 1405 N N . SER A 1 185 ? -10.166 13.362 9.229 1.00 92.75 185 SER A N 1
ATOM 1406 C CA . SER A 1 185 ? -11.615 13.210 9.140 1.00 92.75 185 SER A CA 1
ATOM 1407 C C . SER A 1 185 ? -12.210 12.702 10.458 1.00 92.75 185 SER A C 1
ATOM 1409 O O . SER A 1 185 ? -11.499 12.163 11.311 1.00 92.75 185 SER A O 1
ATOM 1411 N N . ASP A 1 186 ? -13.534 12.791 10.592 1.00 89.00 186 ASP A N 1
ATOM 1412 C CA . ASP A 1 186 ? -14.269 12.256 11.747 1.00 89.00 186 ASP A CA 1
ATOM 1413 C C . ASP A 1 186 ? -14.022 10.753 11.957 1.00 89.00 186 ASP A C 1
ATOM 1415 O O . ASP A 1 186 ? -14.026 10.263 13.090 1.00 89.00 186 ASP A O 1
ATOM 1419 N N . PHE A 1 187 ? -13.737 10.020 10.875 1.00 90.81 187 PHE A N 1
ATOM 1420 C CA . PHE A 1 187 ? -13.350 8.614 10.939 1.00 90.81 187 PHE A CA 1
ATOM 1421 C C . PHE A 1 187 ? -12.043 8.430 11.720 1.00 90.81 187 PHE A C 1
ATOM 1423 O O . PHE A 1 187 ? -11.998 7.644 12.664 1.00 90.81 187 PHE A O 1
ATOM 1430 N N . GLY A 1 188 ? -11.007 9.213 11.404 1.00 90.19 188 GLY A N 1
ATOM 1431 C CA . GLY A 1 188 ? -9.727 9.187 12.115 1.00 90.19 188 GLY A CA 1
ATOM 1432 C C . GLY A 1 188 ? -9.859 9.568 13.592 1.00 90.19 188 GLY A C 1
ATOM 1433 O O . GLY A 1 188 ? -9.303 8.886 14.454 1.00 90.19 188 GLY A O 1
ATOM 1434 N N . CYS A 1 189 ? -10.663 10.590 13.902 1.00 89.50 189 CYS A N 1
ATOM 1435 C CA . CYS A 1 189 ? -10.984 10.967 15.283 1.00 89.50 189 CYS A CA 1
ATOM 1436 C C . CYS A 1 189 ? -11.661 9.820 16.051 1.00 89.50 189 CYS A C 1
ATOM 1438 O O . CYS A 1 189 ? -11.312 9.550 17.201 1.00 89.50 189 CYS A O 1
ATOM 1440 N N . THR A 1 190 ? -12.587 9.109 15.402 1.00 91.69 190 THR A N 1
ATOM 1441 C CA . THR A 1 190 ? -13.275 7.952 15.990 1.00 91.69 190 THR A CA 1
ATOM 1442 C C . THR A 1 190 ? -12.300 6.807 16.257 1.00 91.69 190 THR A C 1
ATOM 1444 O O . THR A 1 190 ? -12.308 6.238 17.347 1.00 91.69 190 THR A O 1
ATOM 1447 N N . LEU A 1 191 ? -11.403 6.506 15.313 1.00 90.94 191 LEU A N 1
ATOM 1448 C CA . LEU A 1 191 ? -10.356 5.499 15.503 1.00 90.94 191 LEU A CA 1
ATOM 1449 C C . LEU A 1 191 ? -9.450 5.838 16.693 1.00 90.94 191 LEU A C 1
ATOM 1451 O O . LEU A 1 191 ? -9.202 4.979 17.538 1.00 90.94 191 LEU A O 1
ATOM 1455 N N . MET A 1 192 ? -9.025 7.098 16.812 1.00 91.81 192 MET A N 1
ATOM 1456 C CA . MET A 1 192 ? -8.215 7.547 17.946 1.00 91.81 192 MET A CA 1
ATOM 1457 C C . MET A 1 192 ? -8.948 7.404 19.283 1.00 91.81 192 MET A C 1
ATOM 1459 O O . MET A 1 192 ? -8.332 6.994 20.266 1.00 91.81 192 MET A O 1
ATOM 1463 N N . ALA A 1 193 ? -10.249 7.703 19.327 1.00 90.56 193 ALA A N 1
ATOM 1464 C CA . ALA A 1 193 ? -11.062 7.505 20.525 1.00 90.56 193 ALA A CA 1
ATOM 1465 C C . ALA A 1 193 ? -11.139 6.017 20.914 1.00 90.56 193 ALA A C 1
ATOM 1467 O O . ALA A 1 193 ? -10.954 5.676 22.082 1.00 90.56 193 ALA A O 1
ATOM 1468 N N . ILE A 1 194 ? -11.322 5.128 19.929 1.00 89.94 194 ILE A N 1
ATOM 1469 C CA . ILE A 1 194 ? -11.299 3.670 20.123 1.00 89.94 194 ILE A CA 1
ATOM 1470 C C . ILE A 1 194 ? -9.945 3.208 20.674 1.00 89.94 194 ILE A C 1
ATOM 1472 O O . ILE A 1 194 ? -9.903 2.367 21.570 1.00 89.94 194 ILE A O 1
ATOM 1476 N N . ARG A 1 195 ? -8.838 3.759 20.158 1.00 89.62 195 ARG A N 1
ATOM 1477 C CA . ARG A 1 195 ? -7.481 3.441 20.624 1.00 89.62 195 ARG A CA 1
ATOM 1478 C C . ARG A 1 195 ? -7.248 3.852 22.080 1.00 89.62 195 ARG A C 1
ATOM 1480 O O . ARG A 1 195 ? -6.488 3.175 22.767 1.00 89.62 195 ARG A O 1
ATOM 1487 N N . GLN A 1 196 ? -7.840 4.958 22.531 1.00 90.88 196 GLN A N 1
ATOM 1488 C CA . GLN A 1 196 ? -7.682 5.442 23.906 1.00 90.88 196 GLN A CA 1
ATOM 1489 C C . GLN A 1 196 ? -8.456 4.586 24.911 1.00 90.88 196 GLN A C 1
ATOM 1491 O O . GLN A 1 196 ? -7.867 4.112 25.880 1.00 90.88 196 GLN A O 1
ATOM 1496 N N . ASP A 1 197 ? -9.755 4.385 24.681 1.00 89.75 197 ASP A N 1
ATOM 1497 C CA . ASP A 1 197 ? -10.586 3.506 25.503 1.00 89.75 197 ASP A CA 1
ATOM 1498 C C . ASP A 1 197 ? -11.749 2.938 24.680 1.00 89.75 197 ASP A C 1
ATOM 1500 O O . ASP A 1 197 ? -12.770 3.583 24.426 1.00 89.75 197 ASP A O 1
ATOM 1504 N N . GLU A 1 198 ? -11.590 1.676 24.289 1.00 88.44 198 GLU A N 1
ATOM 1505 C CA . GLU A 1 198 ? -12.573 0.934 23.508 1.00 88.44 198 GLU A CA 1
ATOM 1506 C C . GLU A 1 198 ? -13.917 0.778 24.239 1.00 88.44 198 GLU A C 1
ATOM 1508 O O . GLU A 1 198 ? -14.969 0.865 23.605 1.00 88.44 198 GLU A O 1
ATOM 1513 N N . LYS A 1 199 ? -13.916 0.591 25.567 1.00 88.12 199 LYS A N 1
ATOM 1514 C CA . LYS A 1 199 ? -15.159 0.417 26.337 1.00 88.12 199 LYS A CA 1
ATOM 1515 C C . LYS A 1 199 ? -15.918 1.733 26.449 1.00 88.12 199 LYS A C 1
ATOM 1517 O O . LYS A 1 199 ? -17.143 1.744 26.329 1.00 88.12 199 LYS A O 1
ATOM 1522 N N . LEU A 1 200 ? -15.203 2.838 26.654 1.00 89.38 200 LEU A N 1
ATOM 1523 C CA . LEU A 1 200 ? -15.802 4.170 26.708 1.00 89.38 200 LEU A CA 1
ATOM 1524 C C . LEU A 1 200 ? -16.401 4.569 25.353 1.00 89.38 200 LEU A C 1
ATOM 1526 O O . LEU A 1 200 ? -17.515 5.092 25.308 1.00 89.38 200 LEU A O 1
ATOM 1530 N N . ALA A 1 201 ? -15.701 4.282 24.252 1.00 89.00 201 ALA A N 1
ATOM 1531 C CA . ALA A 1 201 ? -16.209 4.521 22.903 1.00 89.00 201 ALA A CA 1
ATOM 1532 C C . ALA A 1 201 ? -17.498 3.718 22.630 1.00 89.00 201 ALA A C 1
ATOM 1534 O O . ALA A 1 201 ? -18.477 4.279 22.133 1.00 89.00 201 ALA A O 1
ATOM 1535 N N . GLN A 1 202 ? -17.543 2.442 23.036 1.00 88.75 202 GLN A N 1
ATOM 1536 C CA . GLN A 1 202 ? -18.756 1.615 22.945 1.00 88.75 202 GLN A CA 1
ATOM 1537 C C . GLN A 1 202 ? -19.907 2.181 23.784 1.00 88.75 202 GLN A C 1
ATOM 1539 O O . GLN A 1 202 ? -21.035 2.258 23.302 1.00 88.75 202 GLN A O 1
ATOM 1544 N N . ALA A 1 203 ? -19.635 2.644 25.008 1.00 90.69 203 ALA A N 1
ATOM 1545 C CA . ALA A 1 203 ? -20.648 3.262 25.868 1.00 90.69 203 ALA A CA 1
ATOM 1546 C C . ALA A 1 203 ? -21.221 4.566 25.280 1.00 90.69 203 ALA A C 1
ATOM 1548 O O . ALA A 1 203 ? -22.360 4.931 25.566 1.00 90.69 203 ALA A O 1
ATOM 1549 N N . LYS A 1 204 ? -20.452 5.262 24.433 1.00 90.44 204 LYS A N 1
ATOM 1550 C CA . LYS A 1 204 ? -20.890 6.442 23.672 1.00 90.44 204 LYS A CA 1
ATOM 1551 C C . LYS A 1 204 ? -21.614 6.098 22.360 1.00 90.44 204 LYS A C 1
ATOM 1553 O O . LYS A 1 204 ? -21.967 7.015 21.624 1.00 90.44 204 LYS A O 1
ATOM 1558 N N . GLY A 1 205 ? -21.867 4.816 22.081 1.00 87.81 205 GLY A N 1
ATOM 1559 C CA . GLY A 1 205 ? -22.636 4.352 20.921 1.00 87.81 205 GLY A CA 1
ATOM 1560 C C . GLY A 1 205 ? -21.815 4.116 19.650 1.00 87.81 205 GLY A C 1
ATOM 1561 O O . GLY A 1 205 ? -22.398 3.932 18.584 1.00 87.81 205 GLY A O 1
ATOM 1562 N N . VAL A 1 206 ? -20.480 4.114 19.730 1.00 88.75 206 VAL A N 1
ATOM 1563 C CA . VAL A 1 206 ? -19.614 3.813 18.579 1.00 88.75 206 VAL A CA 1
ATOM 1564 C C . VAL A 1 206 ? -19.561 2.303 18.346 1.00 88.75 206 VAL A C 1
ATOM 1566 O O . VAL A 1 206 ? -19.161 1.541 19.228 1.00 88.75 206 VAL A O 1
ATOM 1569 N N . ASP A 1 207 ? -19.899 1.865 17.132 1.00 86.62 207 ASP A N 1
ATOM 1570 C CA . ASP A 1 207 ? -19.719 0.473 16.708 1.00 86.62 207 ASP A CA 1
ATOM 1571 C C . ASP A 1 207 ? -18.242 0.187 16.397 1.00 86.62 207 ASP A C 1
ATOM 1573 O O . ASP A 1 207 ? -17.771 0.288 15.263 1.00 86.62 207 ASP A O 1
ATOM 1577 N N . VAL A 1 208 ? -17.491 -0.175 17.434 1.00 84.31 208 VAL A N 1
ATOM 1578 C CA . VAL A 1 208 ? -16.044 -0.395 17.339 1.00 84.31 208 VAL A CA 1
ATOM 1579 C C . VAL A 1 208 ? -15.666 -1.458 16.307 1.00 84.31 208 VAL A C 1
ATOM 1581 O O . VAL A 1 208 ? -14.642 -1.317 15.641 1.00 84.31 208 VAL A O 1
ATOM 1584 N N . MET A 1 209 ? -16.483 -2.502 16.144 1.00 84.12 209 MET A N 1
ATOM 1585 C CA . MET A 1 209 ? -16.204 -3.563 15.178 1.00 84.12 209 MET A CA 1
ATOM 1586 C C . MET A 1 209 ? -16.255 -3.010 13.755 1.00 84.12 209 MET A C 1
ATOM 1588 O O . MET A 1 209 ? -15.323 -3.210 12.977 1.00 84.12 209 MET A O 1
ATOM 1592 N N . ARG A 1 210 ? -17.318 -2.270 13.425 1.00 85.44 210 ARG A N 1
ATOM 1593 C CA . ARG A 1 210 ? -17.498 -1.701 12.088 1.00 85.44 210 ARG A CA 1
ATOM 1594 C C . ARG A 1 210 ? -16.391 -0.710 11.732 1.00 85.44 210 ARG A C 1
ATOM 1596 O O . ARG A 1 210 ? -15.878 -0.769 10.620 1.00 85.44 210 ARG A O 1
ATOM 1603 N N . TYR A 1 211 ? -15.990 0.148 12.671 1.00 86.50 211 TYR A N 1
ATOM 1604 C CA . TYR A 1 211 ? -14.912 1.120 12.443 1.00 86.50 211 TYR A CA 1
ATOM 1605 C C . TYR A 1 211 ? -13.526 0.476 12.311 1.00 86.50 211 TYR A C 1
ATOM 1607 O O . TYR A 1 211 ? -12.687 1.015 11.604 1.00 86.50 211 TYR A O 1
ATOM 1615 N N . LYS A 1 212 ? -13.268 -0.666 12.961 1.00 84.19 212 LYS A N 1
ATOM 1616 C CA . LYS A 1 212 ? -11.992 -1.389 12.819 1.00 84.19 212 LYS A CA 1
ATOM 1617 C C . LYS A 1 212 ? -11.889 -2.198 11.512 1.00 84.19 212 LYS A C 1
ATOM 1619 O O . LYS A 1 212 ? -10.777 -2.566 11.142 1.00 84.19 212 LYS A O 1
ATOM 1624 N N . ILE A 1 213 ? -13.016 -2.515 10.863 1.00 82.88 213 ILE A N 1
ATOM 1625 C CA . ILE A 1 213 ? -13.071 -3.271 9.595 1.00 82.88 213 ILE A CA 1
ATOM 1626 C C . ILE A 1 213 ? -13.065 -2.349 8.365 1.00 82.88 213 ILE A C 1
ATOM 1628 O O . ILE A 1 213 ? -12.522 -2.746 7.335 1.00 82.88 213 ILE A O 1
ATOM 1632 N N . ALA A 1 214 ? -13.712 -1.181 8.459 1.00 77.81 214 ALA A N 1
ATOM 1633 C CA . ALA A 1 214 ? -13.811 -0.192 7.381 1.00 77.81 214 ALA A CA 1
ATOM 163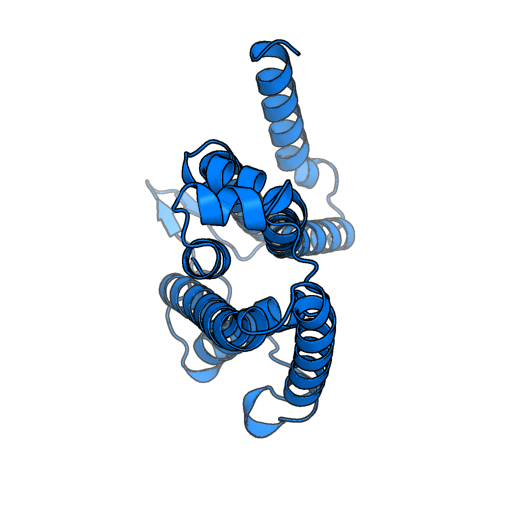4 C C . ALA A 1 214 ? -12.456 0.448 7.040 1.00 77.81 214 ALA A C 1
ATOM 1636 O O . ALA A 1 214 ? -12.242 0.708 5.836 1.00 77.81 214 ALA A O 1
#

Sequence (214 aa):
MSSRLALIAAVVAITVLYSLPAFAPDPYVLHVLVLACLYVIPAVGLNLMLGYTGLVSLGHMGFAGVGAYVGAILLVDVKHGFWVTLLLATLSAGFAGALVGAICLRFRTHFFMIVTLAFGLLAFSVFNNWDEVTRGAVGFPGIPRPRPIELGGVRYTFGPLPHFYYFVLTAAMLVFALQWLVVRSDFGCTLMAIRQDEKLAQAKGVDVMRYKIA